Protein AF-A0AAN7J6C3-F1 (afdb_monomer_lite)

Secondary structure (DSSP, 8-state):
--HHHHHHHHHHHHHHHHHHHH---SHHHHHHHHHHHHHHHHHHHHHHHHHHS-HHHHHHTHHHHHHHHHHHHHHHHHHHHHHHTTS-HHHHHHHHHHHHHHHH---PPPHHHHHHHHHHHHHHHH----SS---HHHHHHHHHHHHHTT--SHHHHHHHHHHHHHHHHHS-TT-HHHHHHHHHHHHHHHHHHHHHHHTTS--------------------PPPGGGB-TTTSSB-SSEEE-TTS-EEEHHHHHHHHHTT--B-TTT-PBPS----EETT-----------

Organism: Quercus rubra (NCBI:txid3512)

InterPro domains:
  IPR003613 U-box domain [PF04564] (224-278)
  IPR003613 U-box domain [PS51698] (222-291)
  IPR003613 U-box domain [SM00504] (226-284)
  IPR013083 Zinc finger, RING/FYVE/PHD-type [G3DSA:3.30.40.10] (220-280)
  IPR045210 PUB protein, U-box domain, plant [cd16664] (224-276)

pLDDT: mean 79.38, std 19.45, range [26.91, 97.19]

Radius of gyration: 25.28 Å; chains: 1; bounding box: 60×56×70 Å

Sequence (291 aa):
MCLELKKFVDRISKILPDIESARPRCTSGIKAQCSLHAAMEKAKLFFQYCSESSRLYLAFATGKIILRCEKIQRSLELRLSQIQKMVPTLLAAKISGIVHDLRDAKFPIDSAAEEAGKVVRELILKEIPTSDCINDLELEPIQLAALRLNITTPSALSKERMSIQRLLGKVPDHMVQKRCILKYFFHLLKKYGEIIGQNLNGSTLVRHDESSYQSFDFGTPEPPEEFKCPISMRLMYEPIIIASGKTFERFWIENWFNEGNETCPITHMKLDHLSLTSKLCNEGPHIKVVF

Structure (mmCIF, N/CA/C/O backbone):
data_AF-A0AAN7J6C3-F1
#
_entry.id   AF-A0AAN7J6C3-F1
#
loop_
_atom_site.group_PDB
_atom_site.id
_atom_site.type_symbol
_atom_site.label_atom_id
_atom_site.label_alt_id
_atom_site.label_comp_id
_atom_site.label_asym_id
_atom_site.label_entity_id
_atom_site.label_seq_id
_atom_site.pdbx_PDB_ins_code
_atom_site.Cartn_x
_atom_site.Cartn_y
_atom_site.Cartn_z
_atom_site.occupancy
_atom_site.B_iso_or_equiv
_atom_site.auth_seq_id
_atom_site.auth_comp_id
_atom_site.auth_asym_id
_atom_site.auth_atom_id
_atom_site.pdbx_PDB_model_num
ATOM 1 N N . MET A 1 1 ? -6.000 -2.450 -4.004 1.00 60.25 1 MET A N 1
ATOM 2 C CA . MET A 1 1 ? -5.384 -1.107 -4.108 1.00 60.25 1 MET A CA 1
ATOM 3 C C . MET A 1 1 ? -4.283 -1.024 -5.172 1.00 60.25 1 MET A C 1
ATOM 5 O O . MET A 1 1 ? -4.455 -0.242 -6.084 1.00 60.25 1 MET A O 1
ATOM 9 N N . CYS A 1 2 ? -3.200 -1.817 -5.152 1.00 73.06 2 CYS A N 1
ATOM 10 C CA . CYS A 1 2 ? -2.071 -1.624 -6.098 1.00 73.06 2 CYS A CA 1
ATOM 11 C C . CYS A 1 2 ? -1.988 -2.641 -7.261 1.00 73.06 2 CYS A C 1
ATOM 13 O O . CYS A 1 2 ? -0.897 -2.906 -7.765 1.00 73.06 2 CYS A O 1
ATOM 15 N N . LEU A 1 3 ? -3.107 -3.259 -7.660 1.00 82.50 3 LEU A N 1
ATOM 16 C CA . LEU A 1 3 ? -3.099 -4.365 -8.631 1.00 82.50 3 LEU A CA 1
ATOM 17 C C . LEU A 1 3 ? -2.663 -3.921 -10.034 1.00 82.50 3 LEU A C 1
ATOM 19 O O . LEU A 1 3 ? -1.882 -4.626 -10.665 1.00 82.50 3 LEU A O 1
ATOM 23 N N . GLU A 1 4 ? -3.090 -2.741 -10.487 1.00 87.62 4 GLU A N 1
ATOM 24 C CA . GLU A 1 4 ? -2.709 -2.223 -11.808 1.00 87.62 4 GLU A CA 1
ATOM 25 C C . GLU A 1 4 ? -1.205 -1.965 -11.917 1.00 87.62 4 GLU A C 1
ATOM 27 O O . GLU A 1 4 ? -0.553 -2.470 -12.828 1.00 87.62 4 GLU A O 1
ATOM 32 N N . LEU A 1 5 ? -0.606 -1.273 -10.940 1.00 91.06 5 LEU A N 1
ATOM 33 C CA . LEU A 1 5 ? 0.843 -1.050 -10.939 1.00 91.06 5 LEU A CA 1
ATOM 34 C C . LEU A 1 5 ? 1.622 -2.373 -10.896 1.00 91.06 5 LEU A C 1
ATOM 36 O O . LEU A 1 5 ? 2.673 -2.491 -11.524 1.00 91.06 5 LEU A O 1
ATOM 40 N N . LYS A 1 6 ? 1.102 -3.384 -10.188 1.00 92.31 6 LYS A N 1
ATOM 41 C CA . LYS A 1 6 ? 1.713 -4.715 -10.147 1.00 92.31 6 LYS A CA 1
ATOM 42 C C . LYS A 1 6 ? 1.715 -5.382 -11.526 1.00 92.31 6 LYS A C 1
ATOM 44 O O . LYS A 1 6 ? 2.757 -5.890 -11.924 1.00 92.31 6 LYS A O 1
ATOM 49 N N . LYS A 1 7 ? 0.621 -5.290 -12.296 1.00 92.94 7 LYS A N 1
ATOM 50 C CA . LYS A 1 7 ? 0.563 -5.796 -13.683 1.00 92.94 7 LYS A CA 1
ATOM 51 C C . LYS A 1 7 ? 1.638 -5.166 -14.571 1.00 92.94 7 LYS A C 1
ATOM 53 O O . LYS A 1 7 ? 2.230 -5.858 -15.400 1.00 92.94 7 LYS A O 1
ATOM 58 N N . PHE A 1 8 ? 1.912 -3.870 -14.401 1.00 94.44 8 PHE A N 1
ATOM 59 C CA . PHE A 1 8 ? 2.987 -3.199 -15.135 1.00 94.44 8 PHE A CA 1
ATOM 60 C C . PHE A 1 8 ? 4.366 -3.700 -14.734 1.00 94.44 8 PHE A C 1
ATOM 62 O O . PHE A 1 8 ? 5.171 -4.005 -15.609 1.00 94.44 8 PHE A O 1
ATOM 69 N N . VAL A 1 9 ? 4.629 -3.839 -13.435 1.00 95.38 9 VAL A N 1
ATOM 70 C CA . VAL A 1 9 ? 5.885 -4.422 -12.946 1.00 95.38 9 VAL A CA 1
ATOM 71 C C . VAL A 1 9 ? 6.060 -5.843 -13.492 1.00 95.38 9 VAL A C 1
ATOM 73 O O . VAL A 1 9 ? 7.116 -6.153 -14.031 1.00 95.38 9 VAL A O 1
ATOM 76 N N . ASP A 1 10 ? 5.013 -6.667 -13.501 1.00 95.44 10 ASP A N 1
ATOM 77 C CA . ASP A 1 10 ? 5.071 -8.017 -14.073 1.00 95.44 10 ASP A CA 1
ATOM 78 C C . ASP A 1 10 ? 5.333 -7.999 -15.596 1.00 95.44 10 ASP A C 1
ATOM 80 O O . ASP A 1 10 ? 6.124 -8.800 -16.099 1.00 95.44 10 ASP A O 1
ATOM 84 N N . ARG A 1 11 ? 4.725 -7.067 -16.351 1.00 96.06 11 ARG A N 1
ATOM 85 C CA . ARG A 1 11 ? 5.014 -6.865 -17.790 1.00 96.06 11 ARG A CA 1
ATOM 86 C C . ARG A 1 11 ? 6.461 -6.437 -18.027 1.00 96.06 11 ARG A C 1
ATOM 88 O O . ARG A 1 11 ? 7.099 -6.979 -18.925 1.00 96.06 11 ARG A O 1
ATOM 95 N N . ILE A 1 12 ? 6.985 -5.506 -17.230 1.00 96.19 12 ILE A N 1
ATOM 96 C CA . ILE A 1 12 ? 8.376 -5.043 -17.337 1.00 96.19 12 ILE A CA 1
ATOM 97 C C . ILE A 1 12 ? 9.335 -6.189 -17.017 1.00 96.19 12 ILE A C 1
ATOM 99 O O . ILE A 1 12 ? 10.288 -6.411 -17.757 1.00 96.19 12 ILE A O 1
ATOM 103 N N . SER A 1 13 ? 9.056 -6.970 -15.971 1.00 96.50 13 SER A N 1
ATOM 104 C CA . SER A 1 13 ? 9.864 -8.137 -15.610 1.00 96.50 13 SER A CA 1
ATOM 105 C C . SER A 1 13 ? 9.999 -9.147 -16.748 1.00 96.50 13 SER A C 1
ATOM 107 O O . SER A 1 13 ? 11.070 -9.724 -16.905 1.00 96.50 13 SER A O 1
ATOM 109 N N . LYS A 1 14 ? 8.965 -9.324 -17.580 1.00 96.06 14 LYS A N 1
ATOM 110 C CA . LYS A 1 14 ? 9.012 -10.228 -18.743 1.00 96.06 14 LYS A CA 1
ATOM 111 C C . LYS A 1 14 ? 9.933 -9.743 -19.865 1.00 96.06 14 LYS A C 1
ATOM 113 O O . LYS A 1 14 ? 10.425 -10.574 -20.615 1.00 96.06 14 LYS A O 1
ATOM 118 N N . ILE A 1 15 ? 10.159 -8.434 -19.992 1.00 94.56 15 ILE A N 1
ATOM 119 C CA . ILE A 1 15 ? 11.018 -7.859 -21.043 1.00 94.56 15 ILE A CA 1
ATOM 120 C C . ILE A 1 15 ? 12.433 -7.518 -20.555 1.00 94.56 15 ILE A C 1
ATOM 122 O O . ILE A 1 15 ? 13.275 -7.138 -21.363 1.00 94.56 15 ILE A O 1
ATOM 126 N N . LEU A 1 16 ? 12.715 -7.649 -19.252 1.00 93.00 16 LEU A N 1
ATOM 127 C CA . LEU A 1 16 ? 14.055 -7.417 -18.699 1.00 93.00 16 LEU A CA 1
ATOM 128 C C . LEU A 1 16 ? 15.145 -8.278 -19.366 1.00 93.00 16 LEU A C 1
ATOM 130 O O . LEU A 1 16 ? 16.166 -7.694 -19.728 1.00 93.00 16 LEU A O 1
ATOM 134 N N . PRO A 1 17 ? 14.945 -9.588 -19.628 1.00 93.50 17 PRO A N 1
ATOM 135 C CA . PRO A 1 17 ? 15.966 -10.401 -20.295 1.00 93.50 17 PRO A CA 1
ATOM 136 C C . PRO A 1 17 ? 16.304 -9.905 -21.709 1.00 93.50 17 PRO A C 1
ATOM 138 O O . PRO A 1 17 ? 17.465 -9.934 -22.124 1.00 93.50 17 PRO A O 1
ATOM 141 N N . ASP A 1 18 ? 15.308 -9.393 -22.441 1.00 92.06 18 ASP A N 1
ATOM 142 C CA . ASP A 1 18 ? 15.505 -8.810 -23.774 1.00 92.06 18 ASP A CA 1
ATOM 143 C C . ASP A 1 18 ? 16.325 -7.508 -23.687 1.00 92.06 18 ASP A C 1
ATOM 145 O O . ASP A 1 18 ? 17.213 -7.270 -24.508 1.00 92.06 18 ASP A O 1
ATOM 149 N N . ILE A 1 19 ? 16.065 -6.675 -22.670 1.00 90.06 19 ILE A N 1
ATOM 150 C CA . ILE A 1 19 ? 16.821 -5.439 -22.394 1.00 90.06 19 ILE A CA 1
ATOM 151 C C . ILE A 1 19 ? 18.272 -5.762 -22.009 1.00 90.06 19 ILE A C 1
ATOM 153 O O . ILE A 1 19 ? 19.200 -5.127 -22.509 1.00 90.06 19 ILE A O 1
ATOM 157 N N . GLU A 1 20 ? 18.474 -6.764 -21.153 1.00 89.56 20 GLU A N 1
ATOM 158 C CA . GLU A 1 20 ? 19.795 -7.253 -20.742 1.00 89.56 20 GLU A CA 1
ATOM 159 C C . GLU A 1 20 ? 20.594 -7.786 -21.939 1.00 89.56 20 GLU A C 1
ATOM 161 O O . GLU A 1 20 ? 21.777 -7.468 -22.099 1.00 89.56 20 GLU A O 1
ATOM 166 N N . SER A 1 21 ? 19.932 -8.540 -22.819 1.00 87.81 21 SER A N 1
ATOM 167 C CA . SER A 1 21 ? 20.529 -9.111 -24.031 1.00 87.81 21 SER A CA 1
ATOM 168 C C . SER A 1 21 ? 20.877 -8.046 -25.069 1.00 87.81 21 SER A C 1
ATOM 170 O O . SER A 1 21 ? 21.896 -8.163 -25.752 1.00 87.81 21 SER A O 1
ATOM 172 N N . ALA A 1 22 ? 20.079 -6.977 -25.157 1.00 84.19 22 ALA A N 1
ATOM 173 C CA . ALA A 1 22 ? 20.339 -5.851 -26.050 1.00 84.19 22 ALA A CA 1
ATOM 174 C C . ALA A 1 22 ? 21.637 -5.101 -25.707 1.00 84.19 22 ALA A C 1
ATOM 176 O O . ALA A 1 22 ? 22.176 -4.429 -26.584 1.00 84.19 22 ALA A O 1
ATOM 177 N N . ARG A 1 23 ? 22.149 -5.241 -24.469 1.00 70.88 23 ARG A N 1
ATOM 178 C CA . ARG A 1 23 ? 23.412 -4.664 -23.973 1.00 70.88 23 ARG A CA 1
ATOM 179 C C . ARG A 1 23 ? 23.636 -3.246 -24.507 1.00 70.88 23 ARG A C 1
ATOM 181 O O . ARG A 1 23 ? 24.450 -3.083 -25.417 1.00 70.88 23 ARG A O 1
ATOM 188 N N . PRO A 1 24 ? 22.975 -2.208 -23.972 1.00 65.75 24 PRO A N 1
ATOM 189 C CA . PRO A 1 24 ? 23.271 -0.841 -24.383 1.00 65.75 24 PRO A CA 1
ATOM 190 C C . PRO A 1 24 ? 24.727 -0.516 -23.975 1.00 65.75 24 PRO A C 1
ATOM 192 O O . PRO A 1 24 ? 24.998 -0.169 -22.830 1.00 65.75 24 PRO A O 1
ATOM 195 N N . ARG A 1 25 ? 25.690 -0.722 -24.895 1.00 69.38 25 ARG A N 1
ATOM 196 C CA . ARG A 1 25 ? 27.153 -0.834 -24.648 1.00 69.38 25 ARG A CA 1
ATOM 197 C C . ARG A 1 25 ? 27.841 0.477 -24.240 1.00 69.38 25 ARG A C 1
ATOM 199 O O . ARG A 1 25 ? 29.061 0.589 -24.301 1.00 69.38 25 ARG A O 1
ATOM 206 N N . CYS A 1 26 ? 27.070 1.480 -23.844 1.00 78.12 26 CYS A N 1
ATOM 207 C CA . CYS A 1 26 ? 2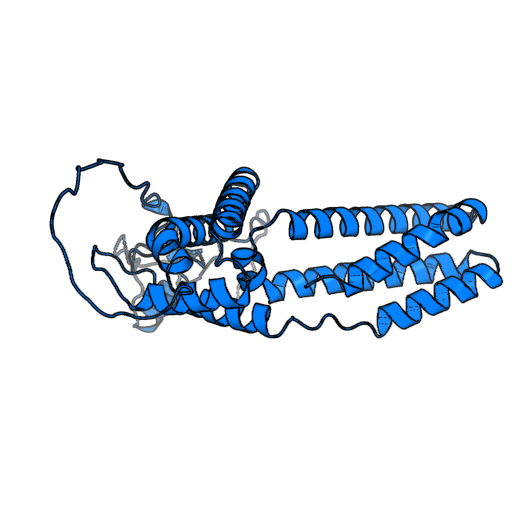7.547 2.769 -23.376 1.00 78.12 26 CYS A CA 1
ATOM 208 C C . CYS A 1 26 ? 27.369 2.888 -21.856 1.00 78.12 26 CYS A C 1
ATOM 210 O O . CYS A 1 26 ? 26.485 2.279 -21.251 1.00 78.12 26 CYS A O 1
ATOM 212 N N . THR A 1 27 ? 28.193 3.718 -21.217 1.00 83.88 27 THR A N 1
ATOM 213 C CA . THR A 1 27 ? 28.112 3.971 -19.768 1.00 83.88 27 THR A CA 1
ATOM 214 C C . THR A 1 27 ? 26.748 4.527 -19.351 1.00 83.88 27 THR A C 1
ATOM 216 O O . THR A 1 27 ? 26.262 4.224 -18.262 1.00 83.88 27 THR A O 1
ATOM 219 N N . SER A 1 28 ? 26.097 5.302 -20.223 1.00 84.44 28 SER A N 1
ATOM 220 C CA . SER A 1 28 ? 24.726 5.785 -20.039 1.00 84.44 28 SER A CA 1
ATOM 221 C C . SER A 1 28 ? 23.691 4.655 -20.093 1.00 84.44 28 SER A C 1
ATOM 223 O O . SER A 1 28 ? 22.771 4.652 -19.278 1.00 84.44 28 SER A O 1
ATOM 225 N N . GLY A 1 29 ? 23.879 3.672 -20.975 1.00 84.19 29 GLY A N 1
ATOM 226 C CA . GLY A 1 29 ? 23.049 2.473 -21.093 1.00 84.19 29 GLY A CA 1
ATOM 227 C C . GLY A 1 29 ? 23.075 1.599 -19.846 1.00 84.19 29 GLY A C 1
ATOM 228 O O . GLY A 1 29 ? 22.027 1.290 -19.281 1.00 84.19 29 GLY A O 1
ATOM 229 N N . ILE A 1 30 ? 24.277 1.294 -19.354 1.00 85.75 30 ILE A N 1
ATOM 230 C CA . ILE A 1 30 ? 24.469 0.528 -18.113 1.00 85.75 30 ILE A CA 1
ATOM 231 C C . ILE A 1 30 ? 23.819 1.259 -16.928 1.00 85.75 30 ILE A C 1
ATOM 233 O O . ILE A 1 30 ? 23.073 0.661 -16.155 1.00 85.75 30 ILE A O 1
ATOM 237 N N . LYS A 1 31 ? 24.026 2.580 -16.809 1.00 88.81 31 LYS A N 1
ATOM 238 C CA . LYS A 1 31 ? 23.391 3.397 -15.758 1.00 88.81 31 LYS A CA 1
ATOM 239 C C . LYS A 1 31 ? 21.862 3.382 -15.846 1.00 88.81 31 LYS A C 1
ATOM 241 O O . LYS A 1 31 ? 21.199 3.301 -14.808 1.00 88.81 31 LYS A O 1
ATOM 246 N N . ALA A 1 32 ? 21.298 3.466 -17.052 1.00 89.19 32 ALA A N 1
ATOM 247 C CA . ALA A 1 32 ? 19.852 3.431 -17.267 1.00 89.19 32 ALA A CA 1
ATOM 248 C C . ALA A 1 32 ? 19.260 2.075 -16.858 1.00 89.19 32 ALA A C 1
ATOM 250 O O . ALA A 1 32 ? 18.262 2.033 -16.137 1.00 89.19 32 ALA A O 1
ATOM 251 N N . GLN A 1 33 ? 19.926 0.981 -17.230 1.00 90.19 33 GLN A N 1
ATOM 252 C CA . GLN A 1 33 ? 19.528 -0.372 -16.860 1.00 90.19 33 GLN A CA 1
ATOM 253 C C . GLN A 1 33 ? 19.602 -0.595 -15.342 1.00 90.19 33 GLN A C 1
ATOM 255 O O . GLN A 1 33 ? 18.605 -0.991 -14.737 1.00 90.19 33 GLN A O 1
ATOM 260 N N . CYS A 1 34 ? 20.715 -0.241 -14.688 1.00 91.62 34 CYS A N 1
ATOM 261 C CA . CYS A 1 34 ? 20.830 -0.307 -13.224 1.00 91.62 34 CYS A CA 1
ATOM 262 C C . CYS A 1 34 ? 19.737 0.517 -12.524 1.00 91.62 34 CYS A C 1
ATOM 264 O O . CYS A 1 34 ? 19.154 0.080 -11.530 1.00 91.62 34 CYS A O 1
ATOM 266 N N . SER A 1 35 ? 19.414 1.696 -13.064 1.00 93.94 35 SER A N 1
ATOM 267 C CA . SER A 1 35 ? 18.346 2.551 -12.532 1.00 93.94 35 SER A CA 1
ATOM 268 C C . SER A 1 35 ? 16.957 1.922 -12.683 1.00 93.94 35 SER A C 1
ATOM 270 O O . SER A 1 35 ? 16.121 2.096 -11.793 1.00 93.94 35 SER A O 1
ATOM 272 N N . LEU A 1 36 ? 16.701 1.191 -13.776 1.00 95.50 36 LEU A N 1
ATOM 273 C CA . LEU A 1 36 ? 15.463 0.431 -13.963 1.00 95.50 36 LEU A CA 1
ATOM 274 C C . LEU A 1 36 ? 15.365 -0.711 -12.946 1.00 95.50 36 LEU A C 1
ATOM 276 O O . LEU A 1 36 ? 14.343 -0.811 -12.270 1.00 95.50 36 LEU A O 1
ATOM 280 N N . HIS A 1 37 ? 16.419 -1.516 -12.771 1.00 94.75 37 HIS A N 1
ATOM 281 C CA . HIS A 1 37 ? 16.429 -2.587 -11.764 1.00 94.75 37 HIS A CA 1
ATOM 282 C C . HIS A 1 37 ? 16.171 -2.043 -10.355 1.00 94.75 37 HIS A C 1
ATOM 284 O O . HIS A 1 37 ? 15.313 -2.558 -9.643 1.00 94.75 37 HIS A O 1
ATOM 290 N N . ALA A 1 38 ? 16.825 -0.943 -9.971 1.00 95.44 38 ALA A N 1
ATOM 291 C CA . ALA A 1 38 ? 16.587 -0.313 -8.674 1.00 95.44 38 ALA A CA 1
ATOM 292 C C . ALA A 1 38 ? 15.135 0.179 -8.506 1.00 95.44 38 ALA A C 1
ATOM 294 O O . ALA A 1 38 ? 14.568 0.078 -7.416 1.00 95.44 38 ALA A O 1
ATOM 295 N N . ALA A 1 39 ? 14.513 0.710 -9.565 1.00 96.44 39 ALA A N 1
ATOM 296 C CA . ALA A 1 39 ? 13.104 1.111 -9.540 1.00 96.44 39 ALA A CA 1
ATOM 297 C C . ALA A 1 39 ? 12.161 -0.100 -9.419 1.00 96.44 39 ALA A C 1
ATOM 299 O O . ALA A 1 39 ? 11.199 -0.052 -8.651 1.00 96.44 39 ALA A O 1
ATOM 300 N N . MET A 1 40 ? 12.472 -1.195 -10.115 1.00 97.12 40 MET A N 1
ATOM 301 C CA . MET A 1 40 ? 11.743 -2.463 -10.039 1.00 97.12 40 MET A CA 1
ATOM 302 C C . MET A 1 40 ? 11.812 -3.076 -8.636 1.00 97.12 40 MET A C 1
ATOM 304 O O . MET A 1 40 ? 10.780 -3.456 -8.086 1.00 97.12 40 MET A O 1
ATOM 308 N N . GLU A 1 41 ? 12.989 -3.097 -8.007 1.00 95.75 41 GLU A N 1
ATOM 309 C CA . GLU A 1 41 ? 13.143 -3.582 -6.629 1.00 95.75 41 GLU A CA 1
ATOM 310 C C . GLU A 1 41 ? 12.391 -2.704 -5.622 1.00 95.75 41 GLU A C 1
ATOM 312 O O . GLU A 1 41 ? 11.672 -3.214 -4.762 1.00 95.75 41 GLU A O 1
ATOM 317 N N . LYS A 1 42 ? 12.442 -1.373 -5.774 1.00 94.94 42 LYS A N 1
ATOM 318 C CA . LYS A 1 42 ? 11.620 -0.458 -4.959 1.00 94.94 42 LYS A CA 1
ATOM 319 C C . LYS A 1 42 ? 10.123 -0.751 -5.095 1.00 94.94 42 LYS A C 1
ATOM 321 O O . LYS A 1 42 ? 9.403 -0.670 -4.097 1.00 94.94 42 LYS A O 1
ATOM 326 N N . ALA A 1 43 ? 9.656 -1.090 -6.297 1.00 95.75 43 ALA A N 1
ATOM 327 C CA . ALA A 1 43 ? 8.263 -1.456 -6.532 1.00 95.75 43 ALA A CA 1
ATOM 328 C C . ALA A 1 43 ? 7.898 -2.786 -5.854 1.00 95.75 43 ALA A C 1
ATOM 330 O O . ALA A 1 43 ? 6.886 -2.856 -5.156 1.00 95.75 43 ALA A O 1
ATOM 331 N N . LYS A 1 44 ? 8.750 -3.813 -5.973 1.00 94.94 44 LYS A N 1
ATOM 332 C CA . LYS A 1 44 ? 8.560 -5.114 -5.308 1.00 94.94 44 LYS A CA 1
ATOM 333 C C . LYS A 1 44 ? 8.496 -4.979 -3.788 1.00 94.94 44 LYS A C 1
ATOM 335 O O . LYS A 1 44 ? 7.542 -5.461 -3.181 1.00 94.94 44 LYS A O 1
ATOM 340 N N . LEU A 1 45 ? 9.443 -4.255 -3.185 1.00 93.88 45 LEU A N 1
ATOM 341 C CA . LEU A 1 45 ? 9.456 -3.982 -1.742 1.00 93.88 45 LEU A CA 1
ATOM 342 C C . LEU A 1 45 ? 8.195 -3.238 -1.290 1.00 93.88 45 LEU A C 1
ATOM 344 O O . LEU A 1 45 ? 7.651 -3.504 -0.219 1.00 93.88 45 LEU A O 1
ATOM 348 N N . PHE A 1 46 ? 7.698 -2.311 -2.111 1.00 93.81 46 PHE A N 1
ATOM 349 C CA . PHE A 1 46 ? 6.444 -1.619 -1.833 1.00 93.81 46 PHE A CA 1
ATOM 350 C C . PHE A 1 46 ? 5.228 -2.556 -1.896 1.00 93.81 46 PHE A C 1
ATOM 352 O O . PHE A 1 46 ? 4.375 -2.496 -1.011 1.00 93.81 46 PHE A O 1
ATOM 359 N N . PHE A 1 47 ? 5.149 -3.453 -2.880 1.00 92.81 47 PHE A N 1
ATOM 360 C CA . PHE A 1 47 ? 4.061 -4.433 -2.935 1.00 92.81 47 PHE A CA 1
ATOM 361 C C . PHE A 1 47 ? 4.114 -5.430 -1.785 1.00 92.81 47 PHE A C 1
ATOM 363 O O . PHE A 1 47 ? 3.065 -5.742 -1.226 1.00 92.81 47 PHE A O 1
ATOM 370 N N . GLN A 1 48 ? 5.311 -5.872 -1.397 1.00 91.81 48 GLN A N 1
ATOM 371 C CA . GLN A 1 48 ? 5.505 -6.714 -0.220 1.00 91.81 48 GLN A CA 1
ATOM 372 C C . GLN A 1 48 ? 5.019 -6.002 1.048 1.00 91.81 48 GLN A C 1
ATOM 374 O O . GLN A 1 48 ? 4.261 -6.567 1.836 1.00 91.81 48 GLN A O 1
ATOM 379 N N . TYR A 1 49 ? 5.376 -4.724 1.207 1.00 91.19 49 TYR A N 1
ATOM 380 C CA . TYR A 1 49 ? 4.858 -3.894 2.290 1.00 91.19 49 TYR A CA 1
ATOM 381 C C . TYR A 1 49 ? 3.324 -3.850 2.293 1.00 91.19 49 TYR A C 1
ATOM 383 O O . TYR A 1 49 ? 2.711 -4.037 3.343 1.00 91.19 49 TYR A O 1
AT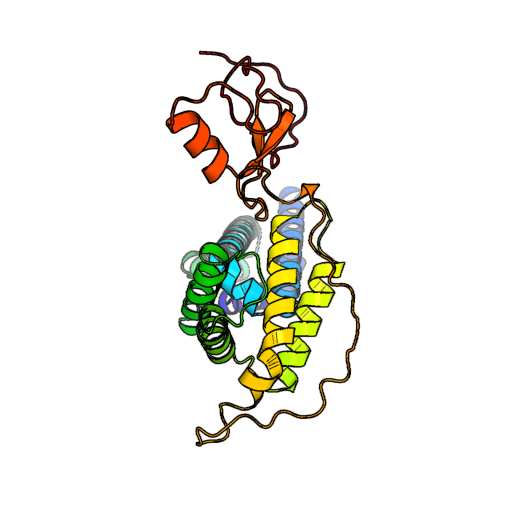OM 391 N N . CYS A 1 50 ? 2.688 -3.639 1.138 1.00 91.19 50 CYS A N 1
ATOM 392 C CA . CYS A 1 50 ? 1.229 -3.633 1.032 1.00 91.19 50 CYS A CA 1
ATOM 393 C C . CYS A 1 50 ? 0.599 -5.008 1.311 1.00 91.19 50 CYS A C 1
ATOM 395 O O . CYS A 1 50 ? -0.496 -5.052 1.855 1.00 91.19 50 CYS A O 1
ATOM 397 N N . SER A 1 51 ? 1.249 -6.125 0.970 1.00 90.06 51 SER A N 1
ATOM 398 C CA . SER A 1 51 ? 0.710 -7.461 1.267 1.00 90.06 51 SER A CA 1
ATOM 399 C C . SER A 1 51 ? 0.844 -7.861 2.736 1.00 90.06 51 SER A C 1
ATOM 401 O O . SER A 1 51 ? 0.017 -8.615 3.236 1.00 90.06 51 SER A O 1
ATOM 403 N N . GLU A 1 52 ? 1.880 -7.373 3.421 1.00 89.00 52 GLU A N 1
ATOM 404 C CA . GLU A 1 52 ? 2.150 -7.694 4.830 1.00 89.00 52 GLU A CA 1
ATOM 405 C C . GLU A 1 52 ? 1.513 -6.703 5.819 1.00 89.00 52 GLU A C 1
ATOM 407 O O . GLU A 1 52 ? 1.470 -6.969 7.020 1.00 89.00 52 GLU A O 1
ATOM 412 N N . SER A 1 53 ? 1.053 -5.544 5.342 1.00 93.12 53 SER A N 1
ATOM 413 C CA . SER A 1 53 ? 0.447 -4.510 6.186 1.00 93.12 53 SER A CA 1
ATOM 414 C C . SER A 1 53 ? -0.998 -4.836 6.576 1.00 93.12 53 SER A C 1
ATOM 416 O O . SER A 1 53 ? -1.701 -5.583 5.902 1.00 93.12 53 SER A O 1
ATOM 418 N N . SER A 1 54 ? -1.453 -4.207 7.660 1.00 95.25 54 SER A N 1
ATOM 419 C CA . SER A 1 54 ? -2.862 -4.186 8.070 1.00 95.25 54 SER A CA 1
ATOM 420 C C . SER A 1 54 ? -3.750 -3.560 6.994 1.00 95.25 54 SER A C 1
ATOM 422 O O . SER A 1 54 ? -3.440 -2.479 6.483 1.00 95.25 54 SER A O 1
ATOM 424 N N . ARG A 1 55 ? -4.873 -4.210 6.678 1.00 94.88 55 ARG A N 1
ATOM 425 C CA . ARG A 1 55 ? -5.887 -3.679 5.758 1.00 94.88 55 ARG A CA 1
ATOM 426 C C . ARG A 1 55 ? -6.523 -2.400 6.295 1.00 94.88 55 ARG A C 1
ATOM 428 O O . ARG A 1 55 ? -6.669 -1.456 5.522 1.00 94.88 55 ARG A O 1
ATOM 435 N N . LEU A 1 56 ? -6.817 -2.334 7.597 1.00 95.06 56 LEU A N 1
ATOM 436 C CA . LEU A 1 56 ? -7.299 -1.111 8.258 1.00 95.06 56 LEU A CA 1
ATOM 437 C C . LEU A 1 56 ? -6.304 0.036 8.075 1.00 95.06 56 LEU A C 1
ATOM 439 O O . LEU A 1 56 ? -6.675 1.135 7.666 1.00 95.06 56 LEU A O 1
ATOM 443 N N . TYR A 1 57 ? -5.014 -0.238 8.291 1.00 94.38 57 TYR A N 1
ATOM 444 C CA . TYR A 1 57 ? -3.972 0.766 8.103 1.00 94.38 57 TYR A CA 1
ATOM 445 C C . TYR A 1 57 ? -3.822 1.214 6.649 1.00 94.38 57 TYR A C 1
ATOM 447 O O . TYR A 1 57 ? -3.655 2.406 6.390 1.00 94.38 57 TYR A O 1
ATOM 455 N N . LEU A 1 58 ? -3.886 0.291 5.690 1.00 94.12 58 LEU A N 1
ATOM 456 C CA . LEU A 1 58 ? -3.821 0.642 4.271 1.00 94.12 58 LEU A CA 1
ATOM 457 C C . LEU A 1 58 ? -5.026 1.485 3.839 1.00 94.12 58 LEU A C 1
ATOM 459 O O . LEU A 1 58 ? -4.827 2.466 3.126 1.00 94.12 58 LEU A O 1
ATOM 463 N N . ALA A 1 59 ? -6.231 1.161 4.321 1.00 94.44 59 ALA A N 1
ATOM 464 C CA . ALA A 1 59 ? -7.446 1.934 4.070 1.00 94.44 59 ALA A CA 1
ATOM 465 C C . ALA A 1 59 ? -7.351 3.349 4.667 1.00 94.44 59 ALA A C 1
ATOM 467 O O . ALA A 1 59 ? -7.623 4.344 3.982 1.00 94.44 59 ALA A O 1
ATOM 468 N N . PHE A 1 60 ? -6.864 3.461 5.907 1.00 91.88 60 PHE A N 1
ATOM 469 C CA . PHE A 1 60 ? -6.582 4.742 6.555 1.00 91.88 60 PHE A CA 1
ATOM 470 C C . PHE A 1 60 ? -5.561 5.572 5.757 1.00 91.88 60 PHE A C 1
ATOM 472 O O . PHE A 1 60 ? -5.806 6.741 5.455 1.00 91.88 60 PHE A O 1
ATOM 479 N N . ALA A 1 61 ? -4.444 4.958 5.353 1.00 90.44 61 ALA A N 1
ATOM 480 C CA . ALA A 1 61 ? -3.320 5.613 4.684 1.00 90.44 61 ALA A CA 1
ATOM 481 C C . ALA A 1 61 ? -3.462 5.707 3.152 1.00 90.44 61 ALA A C 1
ATOM 483 O O . ALA A 1 61 ? -2.469 5.958 2.463 1.00 90.44 61 ALA A O 1
ATOM 484 N N . THR A 1 62 ? -4.671 5.526 2.614 1.00 89.81 62 THR A N 1
ATOM 485 C CA . THR A 1 62 ? -4.915 5.376 1.173 1.00 89.81 62 THR A CA 1
ATOM 486 C C . THR A 1 62 ? -4.267 6.467 0.318 1.00 89.81 62 THR A C 1
ATOM 488 O O . THR A 1 62 ? -3.533 6.140 -0.615 1.00 89.81 62 THR A O 1
ATOM 491 N N . GLY A 1 63 ? -4.420 7.747 0.675 1.00 88.19 63 GLY A N 1
ATOM 492 C CA . GLY A 1 63 ? -3.795 8.846 -0.073 1.00 88.19 63 GLY A CA 1
ATOM 493 C C . GLY A 1 63 ? -2.265 8.735 -0.148 1.00 88.19 63 GLY A C 1
ATOM 494 O O . GLY A 1 63 ? -1.674 8.888 -1.215 1.00 88.19 63 GLY A O 1
ATOM 495 N N . LYS A 1 64 ? -1.604 8.357 0.957 1.00 89.19 64 LYS A N 1
ATOM 496 C CA . LYS A 1 64 ? -0.142 8.148 0.991 1.00 89.19 64 LYS A CA 1
ATOM 497 C C . LYS A 1 64 ? 0.285 6.955 0.127 1.00 89.19 64 LYS A C 1
ATOM 499 O O . LYS A 1 64 ? 1.352 6.995 -0.485 1.00 89.19 64 LYS A O 1
ATOM 504 N N . ILE A 1 65 ? -0.527 5.896 0.077 1.00 90.94 65 ILE A N 1
ATOM 505 C CA . ILE A 1 65 ? -0.270 4.705 -0.746 1.00 90.94 65 ILE A CA 1
ATOM 506 C C . ILE A 1 65 ? -0.378 5.041 -2.238 1.00 90.94 65 ILE A C 1
ATOM 508 O O . ILE A 1 65 ? 0.519 4.670 -2.993 1.00 90.94 65 ILE A O 1
ATOM 512 N N . ILE A 1 66 ? -1.395 5.802 -2.653 1.00 90.50 66 ILE A N 1
ATOM 513 C CA . ILE A 1 66 ? -1.568 6.239 -4.052 1.00 90.50 66 ILE A CA 1
ATOM 514 C C . ILE A 1 66 ? -0.406 7.116 -4.500 1.00 90.50 66 ILE A C 1
ATOM 516 O O . ILE A 1 66 ? 0.215 6.826 -5.519 1.00 90.50 66 ILE A O 1
ATOM 520 N N . LEU A 1 67 ? -0.026 8.117 -3.699 1.00 90.88 67 LEU A N 1
ATOM 521 C CA . LEU A 1 67 ? 1.131 8.966 -4.003 1.00 90.88 67 LEU A CA 1
ATOM 522 C C . LEU A 1 67 ? 2.413 8.144 -4.188 1.00 90.88 67 LEU A C 1
ATOM 524 O O . LEU A 1 67 ? 3.283 8.494 -4.986 1.00 90.88 67 LEU A O 1
ATOM 528 N N . ARG A 1 68 ? 2.554 7.033 -3.456 1.00 92.62 68 ARG A N 1
ATOM 529 C CA . ARG A 1 68 ? 3.690 6.120 -3.614 1.00 92.62 68 ARG A CA 1
ATOM 530 C C . ARG A 1 68 ? 3.587 5.286 -4.896 1.00 92.62 68 ARG A C 1
ATOM 532 O O . ARG A 1 68 ? 4.616 5.111 -5.548 1.00 92.62 68 ARG A O 1
ATOM 539 N N . CYS A 1 69 ? 2.390 4.844 -5.290 1.00 92.94 69 CYS A N 1
ATOM 540 C CA . CYS A 1 69 ? 2.148 4.214 -6.593 1.00 92.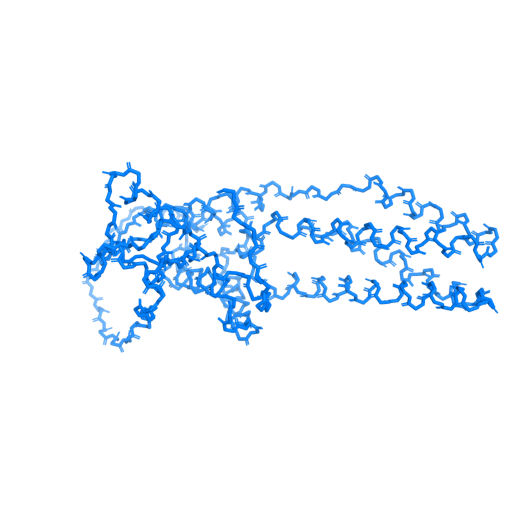94 69 CYS A CA 1
ATOM 541 C C . CYS A 1 69 ? 2.513 5.151 -7.750 1.00 92.94 69 CYS A C 1
ATOM 543 O O . CYS A 1 69 ? 3.280 4.755 -8.622 1.00 92.94 69 CYS A O 1
ATOM 545 N N . GLU A 1 70 ? 2.044 6.400 -7.721 1.00 92.94 70 GLU A N 1
ATOM 546 C CA . GLU A 1 70 ? 2.349 7.407 -8.747 1.00 92.94 70 GLU A CA 1
ATOM 547 C C . GLU A 1 70 ? 3.851 7.692 -8.851 1.00 92.94 70 GLU A C 1
ATOM 549 O O . GLU A 1 70 ? 4.404 7.806 -9.944 1.00 92.94 70 GLU A O 1
ATOM 554 N N . LYS A 1 71 ? 4.555 7.770 -7.714 1.00 94.06 71 LYS A N 1
ATOM 555 C CA . LYS A 1 71 ? 6.017 7.936 -7.709 1.00 94.06 71 LYS A CA 1
ATOM 556 C C . LYS A 1 71 ? 6.728 6.761 -8.382 1.00 94.06 71 LYS A C 1
ATOM 558 O O . LYS A 1 71 ? 7.688 6.977 -9.120 1.00 94.06 71 LYS A O 1
ATOM 563 N N . ILE A 1 72 ? 6.272 5.531 -8.141 1.00 94.94 72 ILE A N 1
ATOM 564 C CA . ILE A 1 72 ? 6.826 4.336 -8.790 1.00 94.94 72 ILE A CA 1
ATOM 565 C C . ILE A 1 72 ? 6.493 4.342 -10.287 1.00 94.94 72 ILE A C 1
ATOM 567 O O . ILE A 1 72 ? 7.400 4.146 -11.090 1.00 94.94 72 ILE A O 1
ATOM 571 N N . GLN A 1 73 ? 5.245 4.631 -10.664 1.00 95.25 73 GLN A N 1
ATOM 572 C CA . GLN A 1 73 ? 4.791 4.766 -12.054 1.00 95.25 73 GLN A CA 1
ATOM 573 C C . GLN A 1 73 ? 5.673 5.748 -12.835 1.00 95.25 73 GLN A C 1
ATOM 575 O O . GLN A 1 73 ? 6.322 5.342 -13.797 1.00 95.25 73 GLN A O 1
ATOM 580 N N . ARG A 1 74 ? 5.794 7.000 -12.364 1.00 95.31 74 ARG A N 1
ATOM 581 C CA . ARG A 1 74 ? 6.636 8.037 -12.993 1.00 95.31 74 ARG A CA 1
ATOM 582 C C . ARG A 1 74 ? 8.105 7.619 -13.065 1.00 95.31 74 ARG A C 1
ATOM 584 O O . ARG A 1 74 ? 8.781 7.873 -14.059 1.00 95.31 74 ARG A O 1
ATOM 591 N N . SER A 1 75 ? 8.615 6.957 -12.021 1.00 96.31 75 SER A N 1
ATOM 592 C CA . SER A 1 75 ? 9.989 6.454 -12.029 1.00 96.31 75 SER A CA 1
ATOM 593 C C . SER A 1 75 ? 10.191 5.380 -13.096 1.00 96.31 75 SER A C 1
ATOM 595 O O . SER A 1 75 ? 11.208 5.421 -13.783 1.00 96.31 75 SER A O 1
ATOM 597 N N . LEU A 1 76 ? 9.276 4.417 -13.231 1.00 96.50 76 LEU A N 1
ATOM 598 C CA . LEU A 1 76 ? 9.382 3.343 -14.224 1.00 96.50 76 LEU A CA 1
ATOM 599 C C . LEU A 1 76 ? 9.249 3.897 -15.644 1.00 96.50 76 LEU A C 1
ATOM 601 O O . LEU A 1 76 ? 10.080 3.575 -16.492 1.00 96.50 76 LEU A O 1
ATOM 605 N N . GLU A 1 77 ? 8.279 4.785 -15.875 1.00 96.38 77 GLU A N 1
ATOM 606 C CA . GLU A 1 77 ? 8.073 5.475 -17.152 1.00 96.38 77 GLU A CA 1
ATOM 607 C C . GLU A 1 77 ? 9.352 6.187 -17.614 1.00 96.38 77 GLU A C 1
ATOM 609 O O . GLU A 1 77 ? 9.815 5.984 -18.741 1.00 96.38 77 GLU A O 1
ATOM 614 N N . LEU A 1 78 ? 9.972 6.968 -16.721 1.00 95.31 78 LEU A N 1
ATOM 615 C CA . LEU A 1 78 ? 11.198 7.703 -17.019 1.00 95.31 78 LEU A CA 1
ATOM 616 C C . LEU A 1 78 ? 12.349 6.765 -17.406 1.00 95.31 78 LEU A C 1
ATOM 618 O O . LEU A 1 78 ? 13.046 7.022 -18.388 1.00 95.31 78 LEU A O 1
ATOM 622 N N . ARG A 1 79 ? 12.569 5.680 -16.649 1.00 95.25 79 ARG A N 1
ATOM 623 C CA . ARG A 1 79 ? 13.679 4.746 -16.925 1.00 95.25 79 ARG A CA 1
ATOM 624 C C . ARG A 1 79 ? 13.457 3.958 -18.211 1.00 95.25 79 ARG A C 1
ATOM 626 O O . ARG A 1 79 ? 14.394 3.804 -18.991 1.00 95.25 79 ARG A O 1
ATOM 633 N N . LEU A 1 80 ? 12.231 3.511 -18.466 1.00 95.56 80 LEU A N 1
ATOM 634 C CA . LEU A 1 80 ? 11.879 2.816 -19.703 1.00 95.56 80 LEU A CA 1
ATOM 635 C C . LEU A 1 80 ? 12.031 3.727 -20.924 1.00 95.56 80 LEU A C 1
ATOM 637 O O . LEU A 1 80 ? 12.626 3.308 -21.912 1.00 95.56 80 LEU A O 1
ATOM 641 N N . SER A 1 81 ? 11.603 4.988 -20.829 1.00 95.06 81 SER A N 1
ATOM 642 C CA . SER A 1 81 ? 11.772 5.982 -21.902 1.00 95.06 81 SER A CA 1
ATOM 643 C C . SER A 1 81 ? 13.245 6.262 -22.225 1.00 95.06 81 SER A C 1
ATOM 645 O O . SER A 1 81 ? 13.595 6.554 -23.368 1.00 95.06 81 SER A O 1
ATOM 647 N N . GLN A 1 82 ? 14.132 6.176 -21.226 1.00 93.12 82 GLN A N 1
ATOM 648 C CA . GLN A 1 82 ? 15.582 6.283 -21.430 1.00 93.12 82 GLN A CA 1
ATOM 649 C C . GLN A 1 82 ? 16.134 5.056 -22.166 1.00 93.12 82 GLN A C 1
ATOM 651 O O . GLN A 1 82 ? 16.861 5.212 -23.145 1.00 93.12 82 GLN A O 1
ATOM 656 N N . ILE A 1 83 ? 15.755 3.850 -21.730 1.00 92.94 83 ILE A N 1
ATOM 657 C CA . ILE A 1 83 ? 16.204 2.584 -22.332 1.00 92.94 83 ILE A CA 1
ATOM 658 C C . ILE A 1 83 ? 15.673 2.421 -23.757 1.00 92.94 83 ILE A C 1
ATOM 660 O O . ILE A 1 83 ? 16.406 1.954 -24.623 1.00 92.94 83 ILE A O 1
ATOM 664 N N . GLN A 1 84 ? 14.443 2.863 -24.032 1.00 94.12 84 GLN A N 1
ATOM 665 C CA . GLN A 1 84 ? 13.816 2.818 -25.356 1.00 94.12 84 GLN A CA 1
ATOM 666 C C . GLN A 1 84 ? 14.714 3.402 -26.457 1.00 94.12 84 GLN A C 1
ATOM 668 O O . GLN A 1 84 ? 14.744 2.878 -27.566 1.00 94.12 84 GLN A O 1
ATOM 673 N N . LYS A 1 85 ? 15.474 4.461 -26.149 1.00 90.75 85 LYS A N 1
ATOM 674 C CA . LYS A 1 85 ? 16.376 5.142 -27.094 1.00 90.75 85 LYS A CA 1
ATOM 675 C C . LYS A 1 85 ? 17.683 4.382 -27.357 1.00 90.75 85 LYS A C 1
ATOM 677 O O . LYS A 1 85 ? 18.482 4.823 -28.174 1.00 90.75 85 LYS A O 1
ATOM 682 N N . MET A 1 86 ? 17.931 3.294 -26.629 1.00 90.38 86 MET A N 1
ATOM 683 C CA . MET A 1 86 ? 19.215 2.584 -26.576 1.00 90.38 86 MET A CA 1
ATOM 684 C C . MET A 1 86 ? 19.100 1.100 -26.954 1.00 90.38 86 MET A C 1
ATOM 686 O O . MET A 1 86 ? 20.080 0.367 -26.841 1.00 90.38 86 MET A O 1
ATOM 690 N N . VAL A 1 87 ? 17.918 0.647 -27.377 1.00 91.44 87 VAL A N 1
ATOM 691 C CA . VAL A 1 87 ? 17.634 -0.753 -27.720 1.00 91.44 87 VAL A CA 1
ATOM 692 C C . VAL A 1 87 ? 17.193 -0.897 -29.184 1.00 91.44 87 VAL A C 1
ATOM 694 O O . VAL A 1 87 ? 16.753 0.085 -29.784 1.00 91.44 87 VAL A O 1
ATOM 697 N N . PRO A 1 88 ? 17.268 -2.108 -29.774 1.00 93.56 88 PRO A N 1
ATOM 698 C CA . PRO A 1 88 ? 16.788 -2.357 -31.133 1.00 93.56 88 PRO A CA 1
ATOM 699 C C . PRO A 1 88 ? 15.316 -1.976 -31.334 1.00 93.56 88 PRO A C 1
ATOM 701 O O . PRO A 1 88 ? 14.500 -2.118 -30.422 1.00 93.56 88 PRO A O 1
ATOM 704 N N . THR A 1 89 ? 14.955 -1.580 -32.556 1.00 93.38 89 THR A N 1
ATOM 705 C CA . THR A 1 89 ? 13.641 -1.011 -32.911 1.00 93.38 89 THR A CA 1
ATOM 706 C C . THR A 1 89 ? 12.449 -1.857 -32.457 1.00 93.38 89 THR A C 1
ATOM 708 O O . THR A 1 89 ? 11.478 -1.320 -31.929 1.00 93.38 89 THR A O 1
ATOM 711 N N . LEU A 1 90 ? 12.523 -3.186 -32.595 1.00 93.69 90 LEU A N 1
ATOM 712 C CA . LEU A 1 90 ? 11.448 -4.088 -32.158 1.00 93.69 90 LEU A CA 1
ATOM 713 C C . LEU A 1 90 ? 11.248 -4.064 -30.635 1.00 93.69 90 LEU A C 1
ATOM 715 O O . LEU A 1 90 ? 10.115 -4.056 -30.154 1.00 93.69 90 LEU A O 1
ATOM 719 N N . LEU A 1 91 ? 12.339 -4.019 -29.866 1.00 94.38 91 LEU A N 1
ATOM 720 C CA . LEU A 1 91 ? 12.276 -3.909 -28.410 1.00 94.38 91 LEU A CA 1
ATOM 721 C C . LEU A 1 91 ? 11.839 -2.500 -27.988 1.00 94.38 91 LEU A C 1
ATOM 723 O O . LEU A 1 91 ? 11.022 -2.363 -27.081 1.00 94.38 91 LEU A O 1
ATOM 727 N N . ALA A 1 92 ? 12.303 -1.463 -28.690 1.00 95.25 92 ALA A N 1
ATOM 728 C CA . ALA A 1 92 ? 11.869 -0.085 -28.473 1.00 95.25 92 ALA A CA 1
ATOM 729 C C . ALA A 1 92 ? 10.352 0.075 -28.671 1.00 95.25 92 ALA A C 1
ATOM 731 O O . ALA A 1 92 ? 9.708 0.746 -27.868 1.00 95.25 92 ALA A O 1
ATOM 732 N N . ALA A 1 93 ? 9.763 -0.583 -29.677 1.00 96.12 93 ALA A N 1
ATOM 733 C CA . ALA A 1 93 ? 8.316 -0.587 -29.902 1.00 96.12 93 ALA A CA 1
ATOM 734 C C . ALA A 1 93 ? 7.551 -1.264 -28.750 1.00 96.12 93 ALA A C 1
ATOM 736 O O . ALA A 1 93 ? 6.577 -0.702 -28.246 1.00 96.12 93 ALA A O 1
ATOM 737 N N . LYS A 1 94 ? 8.029 -2.423 -28.262 1.00 96.31 94 LYS A N 1
ATOM 738 C CA . LYS A 1 94 ? 7.454 -3.091 -27.076 1.00 96.31 94 LYS A CA 1
ATOM 739 C C . LYS A 1 94 ? 7.507 -2.190 -25.837 1.00 96.31 94 LYS A C 1
ATOM 741 O O . LYS A 1 94 ? 6.509 -2.058 -25.130 1.00 96.31 94 LYS A O 1
ATOM 746 N N . ILE A 1 95 ? 8.659 -1.561 -25.582 1.00 96.31 95 ILE A N 1
ATOM 747 C CA . ILE A 1 95 ? 8.840 -0.628 -24.461 1.00 96.31 95 ILE A CA 1
ATOM 748 C C . ILE A 1 95 ? 7.906 0.574 -24.610 1.00 96.31 95 ILE A C 1
ATOM 750 O O . ILE A 1 95 ? 7.271 0.961 -23.634 1.00 96.31 95 ILE A O 1
ATOM 754 N N . SER A 1 96 ? 7.771 1.121 -25.822 1.00 97.19 96 SER A N 1
ATOM 755 C CA . SER A 1 96 ? 6.881 2.250 -26.107 1.00 97.19 96 SER A CA 1
ATOM 756 C C . SER A 1 96 ? 5.435 1.954 -25.723 1.00 97.19 96 SER A C 1
ATOM 758 O O . SER A 1 96 ? 4.788 2.804 -25.118 1.00 97.19 96 SER A O 1
ATOM 760 N N . GLY A 1 97 ? 4.939 0.749 -26.029 1.00 96.69 97 GLY A N 1
ATOM 761 C CA . GLY A 1 97 ? 3.597 0.325 -25.626 1.00 96.69 97 GLY A CA 1
ATOM 762 C C . GLY A 1 97 ? 3.431 0.302 -24.105 1.00 96.69 97 GLY A C 1
ATOM 763 O O . GLY A 1 97 ? 2.469 0.848 -23.581 1.00 96.69 97 GLY A O 1
ATOM 764 N N . ILE A 1 98 ? 4.411 -0.243 -23.374 1.00 96.56 98 ILE A N 1
ATOM 765 C CA . ILE A 1 98 ? 4.378 -0.253 -21.901 1.00 96.56 98 ILE A CA 1
ATOM 766 C C . ILE A 1 98 ? 4.431 1.169 -21.331 1.00 96.56 98 ILE A C 1
ATOM 768 O O . ILE A 1 98 ? 3.721 1.454 -20.375 1.00 96.56 98 ILE A O 1
ATOM 772 N N . VAL A 1 99 ? 5.263 2.054 -21.890 1.00 97.12 99 VAL A N 1
ATOM 773 C CA . VAL A 1 99 ? 5.385 3.458 -21.458 1.00 97.12 99 VAL A CA 1
ATOM 774 C C . VAL A 1 99 ? 4.082 4.223 -21.683 1.00 97.12 99 VAL A C 1
ATOM 776 O O . VAL A 1 99 ? 3.665 4.965 -20.797 1.00 97.12 99 VAL A O 1
ATOM 779 N N . HIS A 1 100 ? 3.434 4.032 -22.833 1.00 96.50 100 HIS A N 1
ATOM 780 C CA . HIS A 1 100 ? 2.145 4.652 -23.131 1.00 96.50 100 HIS A CA 1
ATOM 781 C C . HIS A 1 100 ? 1.064 4.185 -22.150 1.00 96.50 100 HIS A C 1
ATOM 783 O O . HIS A 1 100 ? 0.471 5.016 -21.465 1.00 96.50 100 HIS A O 1
ATOM 789 N N . ASP A 1 101 ? 0.909 2.868 -21.985 1.00 94.81 101 ASP A N 1
ATOM 790 C CA . ASP A 1 101 ? -0.052 2.291 -21.042 1.00 94.81 101 ASP A CA 1
ATOM 791 C C . ASP A 1 101 ? 0.233 2.738 -19.595 1.00 94.81 101 ASP A C 1
ATOM 793 O O . ASP A 1 101 ? -0.686 3.003 -18.823 1.00 94.81 101 ASP A O 1
ATOM 797 N N . LEU A 1 102 ? 1.516 2.829 -19.213 1.00 94.19 102 LEU A N 1
ATOM 798 C CA . LEU A 1 102 ? 1.932 3.324 -17.901 1.00 94.19 102 LEU A CA 1
ATOM 799 C C . LEU A 1 102 ? 1.530 4.775 -17.692 1.00 94.19 102 LEU A C 1
ATOM 801 O O . LEU A 1 102 ? 1.142 5.103 -16.581 1.00 94.19 102 LEU A O 1
ATOM 805 N N . ARG A 1 103 ? 1.648 5.641 -18.701 1.00 93.50 103 ARG A N 1
ATOM 806 C CA . ARG A 1 103 ? 1.310 7.066 -18.584 1.00 93.50 103 ARG A CA 1
ATOM 807 C C . ARG A 1 103 ? -0.185 7.277 -18.367 1.00 93.50 103 ARG A C 1
ATOM 809 O O . ARG A 1 103 ? -0.568 8.114 -17.554 1.00 93.50 103 ARG A O 1
ATOM 816 N N . ASP A 1 104 ? -1.004 6.483 -19.048 1.00 91.31 104 ASP A N 1
ATOM 817 C CA . ASP A 1 104 ? -2.464 6.604 -18.999 1.00 91.31 104 ASP A CA 1
ATOM 818 C C . ASP A 1 104 ? -3.087 5.829 -17.826 1.00 91.31 104 ASP A C 1
ATOM 820 O O . ASP A 1 104 ? -4.270 5.992 -17.507 1.00 91.31 104 ASP A O 1
ATOM 824 N N . ALA A 1 105 ? -2.288 5.006 -17.139 1.00 89.75 105 ALA A N 1
ATOM 825 C CA . ALA A 1 105 ? -2.730 4.248 -15.984 1.00 89.75 105 ALA A CA 1
ATOM 826 C C . ALA A 1 105 ? -3.191 5.164 -14.842 1.00 89.75 105 ALA A C 1
ATOM 828 O O . ALA A 1 105 ? -2.457 6.021 -14.342 1.00 89.75 105 ALA A O 1
ATOM 829 N N . LYS A 1 106 ? -4.409 4.904 -14.366 1.00 86.38 106 LYS A N 1
ATOM 830 C CA . LYS A 1 106 ? -4.957 5.479 -13.137 1.00 86.38 106 LYS A CA 1
ATOM 831 C C . LYS A 1 106 ? -4.962 4.414 -12.049 1.00 86.38 106 LYS A C 1
ATOM 833 O O . LYS A 1 106 ? -5.138 3.229 -12.330 1.00 86.38 106 LYS A O 1
ATOM 838 N N . PHE A 1 107 ? -4.811 4.837 -10.798 1.00 83.38 107 PHE A N 1
ATOM 839 C CA . PHE A 1 107 ? -4.891 3.953 -9.632 1.00 83.38 107 PHE A CA 1
ATOM 840 C C . PHE A 1 107 ? -6.156 4.259 -8.826 1.00 83.38 107 PHE A C 1
ATOM 842 O O . PHE A 1 107 ? -6.053 4.841 -7.744 1.00 83.38 107 PHE A O 1
ATOM 849 N N . PRO A 1 108 ? -7.351 3.924 -9.355 1.00 77.19 108 PRO A N 1
ATOM 850 C CA . PRO A 1 108 ? -8.588 4.157 -8.632 1.00 77.19 108 PRO A CA 1
ATOM 851 C C . PRO A 1 108 ? -8.585 3.351 -7.334 1.00 77.19 108 PRO A C 1
ATOM 853 O O . PRO A 1 108 ? -8.113 2.208 -7.275 1.00 77.19 108 PRO A O 1
ATOM 856 N N . ILE A 1 109 ? -9.098 3.975 -6.281 1.00 77.38 109 ILE A N 1
ATOM 857 C CA . ILE A 1 109 ? -9.325 3.296 -5.014 1.00 77.38 109 ILE A CA 1
ATOM 858 C C . ILE A 1 109 ? -10.546 2.402 -5.203 1.00 77.38 109 ILE A C 1
ATOM 860 O O . ILE A 1 109 ? -11.513 2.771 -5.862 1.00 77.38 109 ILE A O 1
ATOM 864 N N . ASP A 1 110 ? -10.481 1.207 -4.633 1.00 82.69 110 ASP A N 1
ATOM 865 C CA . ASP A 1 110 ? -11.666 0.376 -4.497 1.00 82.69 110 ASP A CA 1
ATOM 866 C C . ASP A 1 110 ? -12.686 1.095 -3.597 1.00 82.69 110 ASP A C 1
ATOM 868 O O . ASP A 1 110 ? -12.335 1.515 -2.495 1.00 82.69 110 ASP A O 1
ATOM 872 N N . SER A 1 111 ? -13.930 1.237 -4.058 1.00 86.69 111 SER A N 1
ATOM 873 C CA . SER A 1 111 ? -14.957 2.016 -3.351 1.00 86.69 111 SER A CA 1
ATOM 874 C C . SER A 1 111 ? -15.175 1.531 -1.911 1.00 86.69 111 SER A C 1
ATOM 876 O O . SER A 1 111 ? -15.336 2.356 -1.013 1.00 86.69 111 SER A O 1
ATOM 878 N N . ALA A 1 112 ? -15.076 0.220 -1.654 1.00 89.19 112 ALA A N 1
ATOM 879 C CA . ALA A 1 112 ? -15.198 -0.317 -0.302 1.00 89.19 112 ALA A CA 1
ATOM 880 C C . ALA A 1 112 ? -13.990 0.053 0.578 1.00 89.19 112 ALA A C 1
ATOM 882 O O . ALA A 1 112 ? -14.163 0.456 1.729 1.00 89.19 112 ALA A O 1
ATOM 883 N N . ALA A 1 113 ? -12.765 -0.021 0.049 1.00 88.75 113 ALA A N 1
ATOM 884 C CA . ALA A 1 113 ? -11.567 0.424 0.767 1.00 88.75 113 ALA A CA 1
ATOM 885 C C . ALA A 1 113 ? -11.561 1.940 1.044 1.00 88.75 113 ALA A C 1
ATOM 887 O O . ALA A 1 113 ? -11.063 2.375 2.086 1.00 88.75 113 ALA A O 1
ATOM 888 N N . GLU A 1 114 ? -12.111 2.744 0.132 1.00 90.94 114 GLU A N 1
ATOM 889 C CA . GLU A 1 114 ? -12.253 4.191 0.306 1.00 90.94 114 GLU A CA 1
ATOM 890 C C . GLU A 1 114 ? -13.233 4.533 1.428 1.00 90.94 114 GLU A C 1
ATOM 892 O O . GLU A 1 114 ? -12.893 5.313 2.323 1.00 90.94 114 GLU A O 1
ATOM 897 N N . GLU A 1 115 ? -14.406 3.898 1.416 1.00 91.94 115 GLU A N 1
ATOM 898 C CA . GLU A 1 115 ? -15.438 4.050 2.440 1.00 91.94 115 GLU A CA 1
ATOM 899 C C . GLU A 1 115 ? -14.924 3.608 3.813 1.00 91.94 115 GLU A C 1
ATOM 901 O O . GLU A 1 115 ? -14.985 4.383 4.767 1.00 91.94 115 GLU A O 1
ATOM 906 N N . ALA A 1 116 ? -14.302 2.426 3.900 1.00 93.75 116 ALA A N 1
ATOM 907 C CA . ALA A 1 116 ? -13.654 1.962 5.127 1.00 93.75 116 ALA A CA 1
ATOM 908 C C . ALA A 1 116 ? -12.600 2.960 5.620 1.00 93.75 116 ALA A C 1
ATOM 910 O O . ALA A 1 116 ? -12.541 3.291 6.802 1.00 93.75 116 ALA A O 1
ATOM 911 N N . GLY A 1 117 ? -11.777 3.479 4.706 1.00 92.62 117 GLY A N 1
ATOM 912 C CA . GLY A 1 117 ? -10.774 4.481 5.030 1.00 92.62 117 GLY A CA 1
ATOM 913 C C . GLY A 1 117 ? -11.389 5.766 5.578 1.00 92.62 117 GLY A C 1
ATOM 914 O O . GLY A 1 117 ? -10.831 6.341 6.510 1.00 92.62 117 GLY A O 1
ATOM 915 N N . LYS A 1 118 ? -12.513 6.227 5.015 1.00 91.69 118 LYS A N 1
ATOM 916 C CA . LYS A 1 118 ? -13.220 7.432 5.469 1.00 91.69 118 LYS A CA 1
ATOM 917 C C . LYS A 1 118 ? -13.748 7.234 6.885 1.00 91.69 118 LYS A C 1
ATOM 919 O O . LYS A 1 118 ? -13.426 8.037 7.752 1.00 91.69 118 LYS A O 1
ATOM 924 N N . VAL A 1 119 ? -14.459 6.136 7.115 1.00 92.06 119 VAL A N 1
ATOM 925 C CA . VAL A 1 119 ? -15.034 5.778 8.418 1.00 92.06 119 VAL A CA 1
ATOM 926 C C . VAL A 1 119 ? -13.947 5.698 9.489 1.00 92.06 119 VAL A C 1
ATOM 928 O O . VAL A 1 119 ? -14.057 6.314 10.541 1.00 92.06 119 VAL A O 1
ATOM 931 N N . VAL A 1 120 ? -12.840 5.017 9.191 1.00 91.31 120 VAL A N 1
ATOM 932 C CA . VAL A 1 120 ? -11.729 4.854 10.136 1.00 91.31 120 VAL A CA 1
ATOM 933 C C . VAL A 1 120 ? -10.959 6.160 10.371 1.00 91.31 120 VAL A C 1
ATOM 935 O O . VAL A 1 120 ? -10.480 6.402 11.477 1.00 91.31 120 VAL A O 1
ATOM 938 N N . ARG A 1 121 ? -10.829 7.026 9.356 1.00 89.00 121 ARG A N 1
ATOM 939 C CA . ARG A 1 121 ? -10.264 8.374 9.534 1.00 89.00 121 ARG A CA 1
ATOM 940 C C . ARG A 1 121 ? -11.155 9.224 10.428 1.00 89.00 121 ARG A C 1
ATOM 942 O O . ARG A 1 121 ? -10.635 9.865 11.328 1.00 89.00 121 ARG A O 1
ATOM 949 N N . GLU A 1 122 ? -12.464 9.211 10.199 1.00 85.44 122 GLU A N 1
ATOM 950 C CA . GLU A 1 122 ? -13.416 9.925 11.049 1.00 85.44 122 GLU A CA 1
ATOM 951 C C . GLU A 1 122 ? -13.393 9.402 12.483 1.00 85.44 122 GLU A C 1
ATOM 953 O O . GLU A 1 122 ? -13.374 10.218 13.393 1.00 85.44 122 GLU A O 1
ATOM 958 N N . LEU A 1 123 ? -13.306 8.084 12.685 1.00 83.75 123 LEU A N 1
ATOM 959 C CA . LEU A 1 123 ? -13.174 7.474 14.009 1.00 83.75 123 LEU A CA 1
ATOM 960 C C . LEU A 1 123 ? -11.924 7.993 14.741 1.00 83.75 123 LEU A C 1
ATOM 962 O O . LEU A 1 123 ? -12.012 8.513 15.846 1.00 83.75 123 LEU A O 1
ATOM 966 N N . ILE A 1 124 ? -10.766 7.968 14.073 1.00 77.94 124 ILE A N 1
ATOM 967 C CA . ILE A 1 124 ? -9.506 8.476 14.642 1.00 77.94 124 ILE A CA 1
ATOM 968 C C . ILE A 1 124 ? -9.553 9.991 14.911 1.00 77.94 124 ILE A C 1
ATOM 970 O O . ILE A 1 124 ? -8.906 10.458 15.844 1.00 77.94 124 ILE A O 1
ATOM 974 N N . LEU A 1 125 ? -10.273 10.765 14.092 1.00 68.81 125 LEU A N 1
ATOM 975 C CA . LEU A 1 125 ? -10.381 12.222 14.237 1.00 68.81 125 LEU A CA 1
ATOM 976 C C . LEU A 1 125 ? -11.423 12.645 15.286 1.00 68.81 125 LEU A C 1
ATOM 978 O O . LEU A 1 125 ? -11.252 13.690 15.911 1.00 68.81 125 LEU A O 1
ATOM 982 N N . LYS A 1 126 ? -12.497 11.865 15.472 1.00 62.91 126 LYS A N 1
ATOM 983 C CA . LYS A 1 126 ? -13.587 12.154 16.417 1.00 62.91 126 LYS A CA 1
ATOM 984 C C . LYS A 1 126 ? -13.292 11.645 17.834 1.00 62.91 126 LYS A C 1
ATOM 986 O O . LYS A 1 126 ? -13.805 12.230 18.784 1.00 62.91 126 LYS A O 1
ATOM 991 N N . GLU A 1 127 ? -12.440 10.630 18.004 1.00 50.69 127 GLU A N 1
ATOM 992 C CA . GLU A 1 127 ? -12.319 9.893 19.270 1.00 50.69 127 GLU A CA 1
ATOM 993 C C . GLU A 1 127 ? -10.868 9.601 19.703 1.00 50.69 127 GLU A C 1
ATOM 995 O O . GLU A 1 127 ? -10.321 8.521 19.506 1.00 50.69 127 GLU A O 1
ATOM 1000 N N . ILE A 1 128 ? -10.290 10.518 20.483 1.00 48.12 128 ILE A N 1
ATOM 1001 C CA . ILE A 1 128 ? -9.586 10.079 21.700 1.00 48.12 128 ILE A CA 1
ATOM 1002 C C . ILE A 1 128 ? -10.429 10.543 22.896 1.00 48.12 128 ILE A C 1
ATOM 1004 O O . ILE A 1 128 ? -10.225 11.669 23.364 1.00 48.12 128 ILE A O 1
ATOM 1008 N N . PRO A 1 129 ? -11.388 9.742 23.393 1.00 44.34 129 PRO A N 1
ATOM 1009 C CA . PRO A 1 129 ? -12.047 9.986 24.660 1.00 44.34 129 PRO A CA 1
ATOM 1010 C C . PRO A 1 129 ? -11.247 9.300 25.772 1.00 44.34 129 PRO A C 1
ATOM 1012 O O . PRO A 1 129 ? -10.960 8.106 25.746 1.00 44.34 129 PRO A O 1
ATOM 1015 N N . THR A 1 130 ? -10.873 10.106 26.752 1.00 37.84 130 THR A N 1
ATOM 1016 C CA . THR A 1 130 ? -10.592 9.705 28.127 1.00 37.84 130 THR A CA 1
ATOM 1017 C C . THR A 1 130 ? -11.850 9.085 28.747 1.00 37.84 130 THR A C 1
ATOM 1019 O O . THR A 1 130 ? -12.914 9.681 28.601 1.00 37.84 130 THR A O 1
ATOM 1022 N N . SER A 1 131 ? -11.693 8.011 29.529 1.00 37.34 131 SER A N 1
ATOM 1023 C CA . SER A 1 131 ? -12.671 7.443 30.484 1.00 37.34 131 SER A CA 1
ATOM 1024 C C . SER A 1 131 ? -13.487 6.219 30.036 1.00 37.34 131 SER A C 1
ATOM 1026 O O . SER A 1 131 ? -13.958 6.106 28.907 1.00 37.34 131 SER A O 1
ATOM 1028 N N . ASP A 1 132 ? -13.616 5.309 31.004 1.00 37.09 132 ASP A N 1
ATOM 1029 C CA . ASP A 1 132 ? -14.258 3.996 31.014 1.00 37.09 132 ASP A CA 1
ATOM 1030 C C . ASP A 1 132 ? -15.788 4.040 30.846 1.00 37.09 132 ASP A C 1
ATOM 1032 O O . ASP A 1 132 ? -16.547 3.688 31.750 1.00 37.09 132 ASP A O 1
ATOM 1036 N N . CYS A 1 133 ? -16.271 4.408 29.663 1.00 36.75 133 CYS A N 1
ATOM 1037 C CA . CYS A 1 133 ? -17.649 4.125 29.265 1.00 36.75 133 CYS A CA 1
ATOM 1038 C C . CYS A 1 133 ? -17.711 3.475 27.876 1.00 36.75 133 CYS A C 1
ATOM 1040 O O . CYS A 1 133 ? 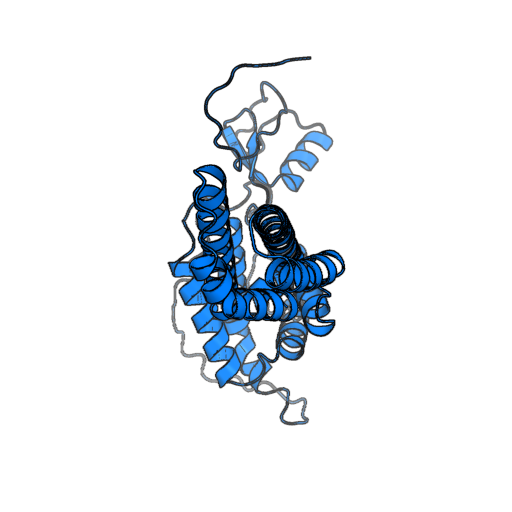-16.992 3.830 26.941 1.00 36.75 133 CYS A O 1
ATOM 1042 N N . ILE A 1 134 ? -18.553 2.445 27.760 1.00 49.66 134 ILE A N 1
ATOM 1043 C CA . ILE A 1 134 ? -18.849 1.751 26.505 1.00 49.66 134 ILE A CA 1
ATOM 1044 C C . ILE A 1 134 ? -19.581 2.752 25.608 1.00 49.66 134 ILE A C 1
ATOM 1046 O O . ILE A 1 134 ? -20.755 3.023 25.826 1.00 49.66 134 ILE A O 1
ATOM 1050 N N . ASN A 1 135 ? -18.887 3.315 24.620 1.00 56.03 135 ASN A N 1
ATOM 1051 C CA . ASN A 1 135 ? -19.508 4.192 23.637 1.00 56.03 135 ASN A CA 1
ATOM 1052 C C . ASN A 1 135 ? -19.799 3.384 22.368 1.00 56.03 135 ASN A C 1
ATOM 1054 O O . ASN A 1 135 ? -18.878 2.983 21.653 1.00 56.03 135 ASN A O 1
ATOM 1058 N N . ASP A 1 136 ? -21.081 3.182 22.064 1.00 58.59 136 ASP A N 1
ATOM 1059 C CA . ASP A 1 136 ? -21.578 2.640 20.786 1.00 58.59 136 ASP A CA 1
ATOM 1060 C C . ASP A 1 136 ? -21.008 3.382 19.553 1.00 58.59 136 ASP A C 1
ATOM 1062 O O . ASP A 1 136 ? -20.979 2.845 18.446 1.00 58.59 136 ASP A O 1
ATOM 1066 N N . LEU A 1 137 ? -20.468 4.587 19.774 1.00 70.75 137 LEU A N 1
ATOM 1067 C CA . LEU A 1 137 ? -19.785 5.448 18.809 1.00 70.75 137 LEU A CA 1
ATOM 1068 C C . LEU A 1 137 ? -18.562 4.802 18.131 1.00 70.75 137 LEU A C 1
ATOM 1070 O O . LEU A 1 137 ? -18.317 5.087 16.960 1.00 70.75 137 LEU A O 1
ATOM 1074 N N . GLU A 1 138 ? -17.835 3.903 18.806 1.00 79.25 138 GLU A N 1
ATOM 1075 C CA . GLU A 1 138 ? -16.681 3.206 18.210 1.00 79.25 138 GLU A CA 1
ATOM 1076 C C . GLU A 1 138 ? -17.092 1.947 17.427 1.00 79.25 138 GLU A C 1
ATOM 1078 O O . GLU A 1 138 ? -16.424 1.567 16.457 1.00 79.25 138 GLU A O 1
ATOM 1083 N N . LEU A 1 139 ? -18.179 1.286 17.851 1.00 84.69 139 LEU A N 1
ATOM 1084 C CA . LEU A 1 139 ? -18.573 -0.049 17.392 1.00 84.69 139 LEU A CA 1
ATOM 1085 C C . LEU A 1 139 ? -19.115 -0.040 15.960 1.00 84.69 139 LEU A C 1
ATOM 1087 O O . LEU A 1 139 ? -18.675 -0.848 15.136 1.00 84.69 139 LEU A O 1
ATOM 1091 N N . GLU A 1 140 ? -20.046 0.861 15.642 1.00 86.31 140 GLU A N 1
ATOM 1092 C CA . GLU A 1 140 ? -20.623 0.932 14.293 1.00 86.31 140 GLU A CA 1
ATOM 1093 C C . GLU A 1 140 ? -19.558 1.264 13.227 1.00 86.31 140 GLU A C 1
ATOM 1095 O O . GLU A 1 140 ? -19.466 0.535 12.228 1.00 86.31 140 GLU A O 1
ATOM 1100 N N . PRO A 1 141 ? -18.678 2.274 13.418 1.00 89.88 141 PRO A N 1
ATOM 1101 C CA . PRO A 1 141 ? -17.616 2.576 12.461 1.00 89.88 141 PRO A CA 1
ATOM 1102 C C . PRO A 1 141 ? -16.651 1.411 12.235 1.00 89.88 141 PRO A C 1
ATOM 1104 O O . PRO A 1 141 ? -16.305 1.103 11.087 1.00 89.88 141 PRO A O 1
ATOM 1107 N N . ILE A 1 142 ? -16.204 0.735 13.302 1.00 91.94 142 ILE A N 1
ATOM 1108 C CA . ILE A 1 142 ? -15.258 -0.376 13.148 1.00 91.94 142 ILE A CA 1
ATOM 1109 C C . ILE A 1 142 ? -15.913 -1.595 12.496 1.00 91.94 142 ILE A C 1
ATOM 1111 O O . ILE A 1 142 ? -15.269 -2.255 11.679 1.00 91.94 142 ILE A O 1
ATOM 1115 N N . GLN A 1 143 ? -17.186 -1.877 12.788 1.00 91.62 143 GLN A N 1
ATOM 1116 C CA . GLN A 1 143 ? -17.939 -2.944 12.126 1.00 91.62 143 GLN A CA 1
ATOM 1117 C C . GLN A 1 143 ? -18.098 -2.670 10.632 1.00 91.62 143 GLN A C 1
ATOM 1119 O O . GLN A 1 143 ? -17.808 -3.549 9.817 1.00 91.62 143 GLN A O 1
ATOM 1124 N N . LEU A 1 144 ? -18.479 -1.444 10.259 1.00 92.75 144 LEU A N 1
ATOM 1125 C CA . LEU A 1 144 ? -18.598 -1.043 8.859 1.00 92.75 144 LEU A CA 1
ATOM 1126 C C . LEU A 1 144 ? -17.250 -1.159 8.134 1.00 92.75 144 LEU A C 1
ATOM 1128 O O . LEU A 1 144 ? -17.173 -1.733 7.046 1.00 92.75 144 LEU A O 1
ATOM 1132 N N . ALA A 1 145 ? -16.163 -0.689 8.750 1.00 94.88 145 ALA A N 1
ATOM 1133 C CA . ALA A 1 145 ? -14.823 -0.817 8.185 1.00 94.88 145 ALA A CA 1
ATOM 1134 C C . ALA A 1 145 ? -14.387 -2.286 8.040 1.00 94.88 145 ALA A C 1
ATOM 1136 O O . ALA A 1 145 ? -13.851 -2.672 6.998 1.00 94.88 145 ALA A O 1
ATOM 1137 N N . ALA A 1 146 ? -14.640 -3.122 9.051 1.00 94.94 146 ALA A N 1
ATOM 1138 C CA . ALA A 1 146 ? -14.332 -4.548 9.015 1.00 94.94 146 ALA A CA 1
ATOM 1139 C C . ALA A 1 146 ? -15.115 -5.268 7.910 1.00 94.94 146 ALA A C 1
ATOM 1141 O O . ALA A 1 146 ? -14.529 -6.066 7.176 1.00 94.94 146 ALA A O 1
ATOM 1142 N N . LEU A 1 147 ? -16.400 -4.943 7.733 1.00 93.88 147 LEU A N 1
ATOM 1143 C CA . LEU A 1 147 ? -17.236 -5.465 6.653 1.00 93.88 147 LEU A CA 1
ATOM 1144 C C . LEU A 1 147 ? -16.663 -5.093 5.282 1.00 93.88 147 LEU A C 1
ATOM 1146 O O . LEU A 1 147 ? -16.366 -5.972 4.473 1.00 93.88 147 LEU A O 1
ATOM 1150 N N . ARG A 1 148 ? -16.424 -3.799 5.043 1.00 94.38 148 ARG A N 1
ATOM 1151 C CA . ARG A 1 148 ? -15.896 -3.289 3.766 1.00 94.38 148 ARG A CA 1
ATOM 1152 C C . ARG A 1 148 ? -14.510 -3.843 3.421 1.00 94.38 148 ARG A C 1
ATOM 1154 O O . ARG A 1 148 ? -14.191 -4.018 2.248 1.00 94.38 148 ARG A O 1
ATOM 1161 N N . LEU A 1 149 ? -13.693 -4.165 4.425 1.00 94.06 149 LEU A N 1
ATOM 1162 C CA . LEU A 1 149 ? -12.344 -4.717 4.248 1.00 94.06 149 LEU A CA 1
ATOM 1163 C C . LEU A 1 149 ? -12.276 -6.252 4.315 1.00 94.06 149 LEU A C 1
ATOM 1165 O O . LEU A 1 149 ? -11.179 -6.825 4.219 1.00 94.06 149 LEU A O 1
ATOM 1169 N N . ASN A 1 150 ? -13.422 -6.928 4.449 1.00 93.38 150 ASN A N 1
ATOM 1170 C CA . ASN A 1 150 ? -13.528 -8.381 4.607 1.00 93.38 150 ASN A CA 1
ATOM 1171 C C . ASN A 1 150 ? -12.695 -8.915 5.794 1.00 93.38 150 ASN A C 1
ATOM 1173 O O . ASN A 1 150 ? -11.942 -9.885 5.664 1.00 93.38 150 ASN A O 1
ATOM 1177 N N . ILE A 1 151 ? -12.804 -8.246 6.943 1.00 94.38 151 ILE A N 1
ATOM 1178 C CA . ILE A 1 151 ? -12.168 -8.575 8.230 1.00 94.38 151 ILE A CA 1
ATOM 1179 C C . ILE A 1 151 ? -13.243 -9.031 9.233 1.00 94.38 151 ILE A C 1
ATOM 1181 O O . ILE A 1 151 ? -13.214 -8.687 10.406 1.00 94.38 151 ILE A O 1
ATOM 1185 N N . THR A 1 152 ? -14.245 -9.771 8.764 1.00 92.06 152 THR A N 1
ATOM 1186 C CA . THR A 1 152 ? -15.379 -10.209 9.594 1.00 92.06 152 THR A CA 1
ATOM 1187 C C . THR A 1 152 ? -15.215 -11.633 10.113 1.00 92.06 152 THR A C 1
ATOM 1189 O O . THR A 1 152 ? -15.705 -11.968 11.180 1.00 92.06 152 THR A O 1
ATOM 1192 N N . THR A 1 153 ? -14.481 -12.491 9.400 1.00 90.19 153 THR A N 1
ATOM 1193 C CA . THR A 1 153 ? -14.280 -13.881 9.839 1.00 90.19 153 THR A CA 1
ATOM 1194 C C . THR A 1 153 ? -13.261 -13.975 10.986 1.00 90.19 153 THR A C 1
ATOM 1196 O O . THR A 1 153 ? -12.286 -13.214 10.992 1.00 90.19 153 THR A O 1
ATOM 1199 N N . PRO A 1 154 ? -13.372 -14.964 11.898 1.00 89.25 154 PRO A N 1
ATOM 1200 C CA . PRO A 1 154 ? -12.389 -15.172 12.970 1.00 89.25 154 PRO A CA 1
ATOM 1201 C C . PRO A 1 154 ? -10.945 -15.325 12.462 1.00 89.25 154 PRO A C 1
ATOM 1203 O O . PRO A 1 154 ? -9.996 -14.809 13.063 1.00 89.25 154 PRO A O 1
ATOM 1206 N N . SER A 1 155 ? -10.772 -15.977 11.304 1.00 89.25 155 SER A N 1
ATOM 1207 C CA . SER A 1 155 ? -9.470 -16.109 10.637 1.00 89.25 155 SER A CA 1
ATOM 1208 C C . SER A 1 155 ? -8.960 -14.766 10.108 1.00 89.25 155 SER A C 1
ATOM 1210 O O . SER A 1 155 ? -7.780 -14.451 10.273 1.00 89.25 155 SER A O 1
ATOM 1212 N N . ALA A 1 156 ? -9.825 -13.955 9.490 1.00 92.88 156 ALA A N 1
ATOM 1213 C CA . ALA A 1 156 ? -9.446 -12.643 8.974 1.00 92.88 156 ALA A CA 1
ATOM 1214 C C . ALA A 1 156 ? -9.108 -11.657 10.101 1.00 92.88 156 ALA A C 1
ATOM 1216 O O . ALA A 1 156 ? -8.091 -10.976 10.005 1.00 92.88 156 ALA A O 1
ATOM 1217 N N . LEU A 1 157 ? -9.881 -11.646 11.190 1.00 93.06 157 LEU A N 1
ATOM 1218 C CA . LEU A 1 157 ? -9.602 -10.854 12.393 1.00 93.06 157 LEU A CA 1
ATOM 1219 C C . LEU A 1 157 ? -8.257 -11.232 13.017 1.00 93.06 157 LEU A C 1
ATOM 1221 O O . LEU A 1 157 ? -7.432 -10.363 13.300 1.00 93.06 157 LEU A O 1
ATOM 1225 N N . SER A 1 158 ? -7.998 -12.532 13.171 1.00 88.62 158 SER A N 1
ATOM 1226 C CA . SER A 1 158 ? -6.716 -13.026 13.685 1.00 88.62 158 SER A CA 1
ATOM 1227 C C . SER A 1 158 ? -5.546 -12.624 12.784 1.00 88.62 158 SER A C 1
ATOM 1229 O O . SER A 1 158 ? -4.529 -12.127 13.269 1.00 88.62 158 SER A O 1
ATOM 1231 N N . LYS A 1 159 ? -5.691 -12.774 11.459 1.00 91.50 159 LYS A N 1
ATOM 1232 C CA . LYS A 1 159 ? -4.674 -12.341 10.484 1.00 91.50 159 LYS A CA 1
ATOM 1233 C C . LYS A 1 159 ? -4.428 -10.838 10.558 1.00 91.50 159 LYS A C 1
ATOM 1235 O O . LYS A 1 159 ? -3.272 -10.425 10.549 1.00 91.50 159 LYS A O 1
ATOM 1240 N N . GLU A 1 160 ? -5.485 -10.040 10.663 1.00 95.81 160 GLU A N 1
ATOM 1241 C CA . GLU A 1 160 ? -5.383 -8.585 10.747 1.00 95.81 160 GLU A CA 1
ATOM 1242 C C . GLU A 1 160 ? -4.660 -8.147 12.028 1.00 95.81 160 GLU A C 1
ATOM 1244 O O . GLU A 1 160 ? -3.697 -7.383 11.945 1.00 95.81 160 GLU A O 1
ATOM 1249 N N . ARG A 1 161 ? -5.028 -8.696 13.197 1.00 92.94 161 ARG A N 1
ATOM 1250 C CA . ARG A 1 161 ? -4.331 -8.434 14.474 1.00 92.94 161 ARG A CA 1
ATOM 1251 C C . ARG A 1 161 ? -2.839 -8.766 14.382 1.00 92.94 161 ARG A C 1
ATOM 1253 O O . ARG A 1 161 ? -2.001 -7.951 14.768 1.00 92.94 161 ARG A O 1
ATOM 1260 N N . MET A 1 162 ? -2.498 -9.920 13.803 1.00 91.25 162 MET A N 1
ATOM 1261 C CA . MET A 1 162 ? -1.104 -10.327 13.592 1.00 91.25 162 MET A CA 1
ATOM 1262 C C . MET A 1 162 ? -0.354 -9.380 12.649 1.00 91.25 162 MET A C 1
ATOM 1264 O O . MET A 1 162 ? 0.803 -9.048 12.902 1.00 91.25 162 MET A O 1
ATOM 1268 N N . SER A 1 163 ? -0.984 -8.922 11.566 1.00 95.06 163 SER A N 1
ATOM 1269 C CA . SER A 1 163 ? -0.377 -7.954 10.643 1.00 95.06 163 SER A CA 1
ATOM 1270 C C . SER A 1 163 ? -0.105 -6.608 11.317 1.00 95.06 163 SER A C 1
ATOM 1272 O O . SER A 1 163 ? 0.965 -6.032 11.113 1.00 95.06 163 SER A O 1
ATOM 1274 N N . ILE A 1 164 ? -1.013 -6.132 12.176 1.00 93.88 164 ILE A N 1
ATOM 1275 C CA . ILE A 1 164 ? -0.797 -4.920 12.982 1.00 93.88 164 ILE A CA 1
ATOM 1276 C C . ILE A 1 164 ? 0.392 -5.107 13.931 1.00 93.88 164 ILE A C 1
ATOM 1278 O O . ILE A 1 164 ? 1.281 -4.255 13.975 1.00 93.88 164 ILE A O 1
ATOM 1282 N N . GLN A 1 165 ? 0.456 -6.236 14.642 1.00 90.38 165 GLN A N 1
ATOM 1283 C CA . GLN A 1 165 ? 1.537 -6.522 15.588 1.00 90.38 165 GLN A CA 1
ATOM 1284 C C . GLN A 1 165 ? 2.905 -6.626 14.896 1.00 90.38 165 GLN A C 1
ATOM 1286 O O . GLN A 1 165 ? 3.881 -6.032 15.355 1.00 90.38 165 GLN A O 1
ATOM 1291 N N . ARG A 1 166 ? 2.979 -7.302 13.740 1.00 90.69 166 ARG A N 1
ATOM 1292 C CA . ARG A 1 166 ? 4.203 -7.344 12.918 1.00 90.69 166 ARG A CA 1
ATOM 1293 C C . ARG A 1 166 ? 4.621 -5.953 12.459 1.00 90.69 166 ARG A C 1
ATOM 1295 O O . ARG A 1 166 ? 5.807 -5.635 12.474 1.00 90.69 166 ARG A O 1
ATOM 1302 N N . LEU A 1 167 ? 3.664 -5.121 12.048 1.00 91.88 167 LEU A N 1
ATOM 1303 C CA . LEU A 1 167 ? 3.959 -3.764 11.602 1.00 91.88 167 LEU A CA 1
ATOM 1304 C C . LEU A 1 167 ? 4.472 -2.900 12.762 1.00 91.88 167 LEU A C 1
ATOM 1306 O O . LEU A 1 167 ? 5.451 -2.186 12.579 1.00 91.88 167 LEU A O 1
ATOM 1310 N N . LEU A 1 168 ? 3.899 -3.022 13.963 1.00 88.00 168 LEU A N 1
ATOM 1311 C CA . LEU A 1 168 ? 4.399 -2.354 15.172 1.00 88.00 168 LEU A CA 1
ATOM 1312 C C . LEU A 1 168 ? 5.848 -2.734 15.512 1.00 88.00 168 LEU A C 1
ATOM 1314 O O . LEU A 1 168 ? 6.602 -1.868 15.951 1.00 88.00 168 LEU A O 1
ATOM 1318 N N . GLY A 1 169 ? 6.255 -3.983 15.262 1.00 87.00 169 GLY A N 1
ATOM 1319 C CA . GLY A 1 169 ? 7.644 -4.424 15.436 1.00 87.00 169 GLY A CA 1
ATOM 1320 C C . GLY A 1 169 ? 8.621 -3.869 14.389 1.00 87.00 169 GLY A C 1
ATOM 1321 O O . GLY A 1 169 ? 9.809 -3.752 14.666 1.00 87.00 169 GLY A O 1
ATOM 1322 N N . LYS A 1 170 ? 8.138 -3.501 13.194 1.00 89.88 170 LYS A N 1
ATOM 1323 C CA . LYS A 1 170 ? 8.965 -2.960 12.094 1.00 89.88 170 LYS A CA 1
ATOM 1324 C C . LYS A 1 170 ? 9.017 -1.427 12.051 1.00 89.88 170 LYS A C 1
ATOM 1326 O O . LYS A 1 170 ? 9.836 -0.869 11.325 1.00 89.88 170 LYS A O 1
ATOM 1331 N N . VAL A 1 171 ? 8.101 -0.731 12.728 1.00 86.12 171 VAL A N 1
ATOM 1332 C CA . VAL A 1 171 ? 7.996 0.735 12.665 1.00 86.12 171 VAL A CA 1
ATOM 1333 C C . VAL A 1 171 ? 8.981 1.380 13.648 1.00 86.12 171 VAL A C 1
ATOM 1335 O O . VAL A 1 171 ? 8.826 1.153 14.849 1.00 86.12 171 VAL A O 1
ATOM 1338 N N . PRO A 1 172 ? 9.925 2.220 13.170 1.00 83.25 172 PRO A N 1
ATOM 1339 C CA . PRO A 1 172 ? 10.869 2.933 14.029 1.00 83.25 172 PRO A CA 1
ATOM 1340 C C . PRO A 1 172 ? 10.179 3.802 15.083 1.00 83.25 172 PRO A C 1
ATOM 1342 O O . PRO A 1 172 ? 9.110 4.361 14.821 1.00 83.25 172 PRO A O 1
ATOM 1345 N N . ASP A 1 173 ? 10.823 3.994 16.234 1.00 76.75 173 ASP A N 1
ATOM 1346 C CA . ASP A 1 173 ? 10.228 4.713 17.370 1.00 76.75 173 ASP A CA 1
ATOM 1347 C C . ASP A 1 173 ? 9.899 6.180 17.069 1.00 76.75 173 ASP A C 1
ATOM 1349 O O . ASP A 1 173 ? 8.888 6.695 17.540 1.00 76.75 173 ASP A O 1
ATOM 1353 N N . HIS A 1 174 ? 10.667 6.831 16.188 1.00 76.25 174 HIS A N 1
ATOM 1354 C CA . HIS A 1 174 ? 10.399 8.210 15.768 1.00 76.25 174 HIS A CA 1
ATOM 1355 C C . HIS A 1 174 ? 9.097 8.366 14.957 1.00 76.25 174 HIS A C 1
ATOM 1357 O O . HIS A 1 174 ? 8.571 9.471 14.841 1.00 76.25 174 HIS A O 1
ATOM 1363 N N . MET A 1 175 ? 8.537 7.287 14.392 1.00 74.44 175 MET A N 1
ATOM 1364 C CA . MET A 1 175 ? 7.277 7.326 13.637 1.00 74.44 175 MET A CA 1
ATOM 1365 C C . MET A 1 175 ? 6.054 7.232 14.565 1.00 74.44 175 MET A C 1
ATOM 1367 O O . MET A 1 175 ? 5.190 6.364 14.394 1.00 74.44 175 MET A O 1
ATOM 1371 N N . VAL A 1 176 ? 5.975 8.147 15.534 1.00 76.69 176 VAL A N 1
ATOM 1372 C CA . VAL A 1 176 ? 4.997 8.142 16.639 1.00 76.69 176 VAL A CA 1
ATOM 1373 C C . VAL A 1 176 ? 3.559 7.999 16.135 1.00 76.69 176 VAL A C 1
ATOM 1375 O O . VAL A 1 176 ? 2.873 7.052 16.514 1.00 76.69 176 VAL A O 1
ATOM 1378 N N . GLN A 1 177 ? 3.129 8.846 15.192 1.00 75.12 177 GLN A N 1
ATOM 1379 C CA . GLN A 1 177 ? 1.768 8.815 14.633 1.00 75.12 177 GLN A CA 1
ATOM 1380 C C . GLN A 1 177 ? 1.380 7.423 14.115 1.00 75.12 177 GLN A C 1
ATOM 1382 O O . GLN A 1 177 ? 0.312 6.896 14.421 1.00 75.12 177 GLN A O 1
ATOM 1387 N N . LYS A 1 178 ? 2.270 6.801 13.329 1.00 82.56 178 LYS A N 1
ATOM 1388 C CA . LYS A 1 178 ? 2.023 5.481 12.742 1.00 82.56 178 LYS A CA 1
ATOM 1389 C C . LYS A 1 178 ? 1.873 4.422 13.833 1.00 82.56 178 LYS A C 1
ATOM 1391 O O . LYS A 1 178 ? 1.000 3.567 13.713 1.00 82.56 178 LYS A O 1
ATOM 1396 N N . ARG A 1 179 ? 2.689 4.483 14.888 1.00 83.38 179 ARG A N 1
ATOM 1397 C CA . ARG A 1 179 ? 2.605 3.561 16.030 1.00 83.38 179 ARG A CA 1
ATOM 1398 C C . ARG A 1 179 ? 1.291 3.743 16.791 1.00 83.38 179 ARG A C 1
ATOM 1400 O O . ARG A 1 179 ? 0.643 2.743 17.079 1.00 83.38 179 ARG A O 1
ATOM 1407 N N . CYS A 1 180 ? 0.870 4.980 17.052 1.00 80.69 180 CYS A N 1
ATOM 1408 C CA . CYS A 1 180 ? -0.391 5.278 17.741 1.00 80.69 180 CYS A CA 1
ATOM 1409 C C . CYS A 1 180 ? -1.606 4.743 16.977 1.00 80.69 180 CYS A C 1
ATOM 1411 O O . CYS A 1 180 ? -2.411 4.014 17.547 1.00 80.69 180 CYS A O 1
ATOM 1413 N N . ILE A 1 181 ? -1.684 5.009 15.671 1.00 84.69 181 ILE A N 1
ATOM 1414 C CA . ILE A 1 181 ? -2.774 4.513 14.816 1.00 84.69 181 ILE A CA 1
ATOM 1415 C C . ILE A 1 181 ? -2.838 2.980 14.839 1.00 84.69 181 ILE A C 1
ATOM 1417 O O . ILE A 1 181 ? -3.908 2.394 14.978 1.00 84.69 181 ILE A O 1
ATOM 1421 N N . LEU A 1 182 ? -1.686 2.312 14.738 1.00 87.44 182 LEU A N 1
ATOM 1422 C CA . LEU A 1 182 ? -1.628 0.851 14.773 1.00 87.44 182 LEU A CA 1
ATOM 1423 C C . LEU A 1 182 ? -2.034 0.282 16.137 1.00 87.44 182 LEU A C 1
ATOM 1425 O O . LEU A 1 182 ? -2.765 -0.703 16.181 1.00 87.44 182 LEU A O 1
ATOM 1429 N N . LYS A 1 183 ? -1.606 0.906 17.241 1.00 85.12 183 LYS A N 1
ATOM 1430 C CA . LYS A 1 183 ? -2.049 0.529 18.592 1.00 85.12 183 LYS A CA 1
ATOM 1431 C C . LYS A 1 183 ? -3.560 0.700 18.754 1.00 85.12 183 LYS A C 1
ATOM 1433 O O . LYS A 1 183 ? -4.200 -0.181 19.318 1.00 85.12 183 LYS A O 1
ATOM 1438 N N . TYR A 1 184 ? -4.127 1.777 18.214 1.00 85.25 184 TYR A N 1
ATOM 1439 C CA . TYR A 1 184 ? -5.566 2.023 18.263 1.00 85.25 184 TYR A CA 1
ATOM 1440 C C . TYR A 1 184 ? -6.356 0.970 17.473 1.00 85.25 184 TYR A C 1
ATOM 1442 O O . TYR A 1 184 ? -7.270 0.358 18.015 1.00 85.25 184 TYR A O 1
ATOM 1450 N N . PHE A 1 185 ? -5.944 0.631 16.245 1.00 91.00 185 PHE A N 1
ATOM 1451 C CA . PHE A 1 185 ? -6.572 -0.478 15.509 1.00 91.00 185 PHE A CA 1
ATOM 1452 C C . PHE A 1 185 ? -6.448 -1.813 16.230 1.00 91.00 185 PHE A C 1
ATOM 1454 O O . PHE A 1 185 ? -7.395 -2.596 16.242 1.00 91.00 185 PHE A O 1
ATOM 1461 N N . PHE A 1 186 ? -5.299 -2.078 16.853 1.00 87.69 186 PHE A N 1
ATOM 1462 C CA . PHE A 1 186 ? -5.133 -3.279 17.659 1.00 87.69 186 PHE A CA 1
ATOM 1463 C C . PHE A 1 186 ? -6.123 -3.312 18.832 1.00 87.69 186 PHE A C 1
ATOM 1465 O O . PHE A 1 186 ? -6.749 -4.345 19.067 1.00 87.69 186 PHE A O 1
ATOM 1472 N N . HIS A 1 187 ? -6.298 -2.183 19.527 1.00 84.12 187 HIS A N 1
ATOM 1473 C CA . HIS A 1 187 ? -7.271 -2.032 20.607 1.00 84.12 187 HIS A CA 1
ATOM 1474 C C . HIS A 1 187 ? -8.700 -2.291 20.123 1.00 84.12 187 HIS A C 1
ATOM 1476 O O . HIS A 1 187 ? -9.364 -3.166 20.674 1.00 84.12 187 HIS A O 1
ATOM 1482 N N . LEU A 1 188 ? -9.140 -1.623 19.053 1.00 87.00 188 LEU A N 1
ATOM 1483 C CA . LEU A 1 188 ? -10.487 -1.790 18.498 1.00 87.00 188 LEU A CA 1
ATOM 1484 C C . LEU A 1 188 ? -10.768 -3.242 18.103 1.00 87.00 188 LEU A C 1
ATOM 1486 O O . LEU A 1 188 ? -11.810 -3.797 18.444 1.00 87.00 188 LEU A O 1
ATOM 1490 N N . LEU A 1 189 ? -9.813 -3.902 17.441 1.00 90.19 189 LEU A N 1
ATOM 1491 C CA . LEU A 1 189 ? -9.965 -5.310 17.083 1.00 90.19 189 LEU A CA 1
ATOM 1492 C C . LEU A 1 189 ? -9.953 -6.232 18.301 1.00 90.19 189 LEU A C 1
ATOM 1494 O O . LEU A 1 189 ? -10.566 -7.296 18.240 1.00 90.19 189 LEU A O 1
ATOM 1498 N N . LYS A 1 190 ? -9.241 -5.892 19.381 1.00 86.44 190 LYS A N 1
ATOM 1499 C CA . LYS A 1 190 ? -9.254 -6.665 20.632 1.00 86.44 190 LYS A CA 1
ATOM 1500 C C . LYS A 1 190 ? -10.593 -6.500 21.358 1.00 86.44 190 LYS A C 1
ATOM 1502 O O . LYS A 1 190 ? -11.162 -7.506 21.757 1.00 86.44 190 LYS A O 1
ATOM 1507 N N . LYS A 1 191 ? -11.091 -5.265 21.464 1.00 85.31 191 LYS A N 1
ATOM 1508 C CA . LYS A 1 191 ? -12.332 -4.889 22.158 1.00 85.31 191 LYS A CA 1
ATOM 1509 C C . LYS A 1 191 ? -13.582 -5.411 21.444 1.00 85.31 191 LYS A C 1
ATOM 1511 O O . LYS A 1 191 ? -14.447 -5.991 22.082 1.00 85.31 191 LYS A O 1
ATOM 1516 N N . TYR A 1 192 ? -13.650 -5.263 20.120 1.00 88.19 192 TYR A N 1
ATOM 1517 C CA . TYR A 1 192 ? -14.870 -5.523 19.343 1.00 88.19 192 TYR A CA 1
ATOM 1518 C C . TYR A 1 192 ? -14.804 -6.758 18.440 1.00 88.19 192 TYR A C 1
ATOM 1520 O O . TYR A 1 192 ? -15.778 -7.083 17.768 1.00 88.19 192 TYR A O 1
ATOM 1528 N N . GLY A 1 193 ? -13.671 -7.465 18.393 1.00 86.75 193 GLY A N 1
ATOM 1529 C CA . GLY A 1 193 ? -13.474 -8.552 17.429 1.00 86.75 193 GLY A CA 1
ATOM 1530 C C . GLY A 1 193 ? -14.440 -9.730 17.580 1.00 86.75 193 GLY A C 1
ATOM 1531 O O . GLY A 1 193 ? -14.805 -10.327 16.574 1.00 86.75 193 GLY A O 1
ATOM 1532 N N . GLU A 1 194 ? -14.880 -10.056 18.798 1.00 84.69 194 GLU A N 1
ATOM 1533 C CA . GLU A 1 194 ? -15.879 -11.117 19.009 1.00 84.69 194 GLU A CA 1
ATOM 1534 C C . GLU A 1 194 ? -17.250 -10.707 18.462 1.00 84.69 194 GLU A C 1
ATOM 1536 O O . GLU A 1 194 ? -17.855 -11.457 17.699 1.00 84.69 194 GLU A O 1
ATOM 1541 N N . ILE A 1 195 ? -17.670 -9.470 18.736 1.00 86.19 195 ILE A N 1
ATOM 1542 C CA . ILE A 1 195 ? -18.932 -8.895 18.252 1.00 86.19 195 ILE A CA 1
ATOM 1543 C C . ILE A 1 195 ? -18.933 -8.802 16.716 1.00 86.19 195 ILE A C 1
ATOM 1545 O O . ILE A 1 195 ? -19.891 -9.210 16.059 1.00 86.19 195 ILE A O 1
ATOM 1549 N N . ILE A 1 196 ? -17.830 -8.328 16.121 1.00 85.94 196 ILE A N 1
ATOM 1550 C CA . ILE A 1 196 ? -17.644 -8.270 14.659 1.00 85.94 196 ILE A CA 1
ATOM 1551 C C . ILE A 1 196 ? -17.764 -9.670 14.031 1.00 85.94 196 ILE A C 1
ATOM 1553 O O . ILE A 1 196 ? -18.301 -9.804 12.932 1.00 85.94 196 ILE A O 1
ATOM 1557 N N . GLY A 1 197 ? -17.273 -10.705 14.720 1.00 77.25 197 GLY A N 1
ATOM 1558 C CA . GLY A 1 197 ? -17.309 -12.089 14.246 1.00 77.25 197 GLY A CA 1
ATOM 1559 C C . GLY A 1 197 ? -18.677 -12.770 14.340 1.00 77.25 197 GLY A C 1
ATOM 1560 O O . GLY A 1 197 ? -18.915 -13.728 13.606 1.00 77.25 197 GLY A O 1
ATOM 1561 N N . GLN A 1 198 ? -19.565 -12.299 15.219 1.00 70.94 198 GLN A N 1
ATOM 1562 C CA . GLN A 1 198 ? -20.856 -12.937 15.515 1.00 70.94 198 GLN A CA 1
ATOM 1563 C C . GLN A 1 198 ? -22.040 -12.330 14.738 1.00 70.94 198 GLN A C 1
ATOM 1565 O O . GLN A 1 198 ? -22.959 -13.059 14.363 1.00 70.94 198 GLN A O 1
ATOM 1570 N N . ASN A 1 199 ? -22.003 -11.032 14.413 1.00 58.06 199 ASN A N 1
ATOM 1571 C CA . ASN A 1 199 ? -23.139 -10.276 13.851 1.00 58.06 199 ASN A CA 1
ATOM 1572 C C . ASN A 1 199 ? -23.581 -10.640 12.413 1.00 58.06 199 ASN A C 1
ATOM 1574 O O . ASN A 1 199 ? -24.447 -9.972 11.852 1.00 58.06 199 ASN A O 1
ATOM 1578 N N . LEU A 1 200 ? -23.042 -11.701 11.806 1.00 56.28 200 LEU A N 1
ATOM 1579 C CA . LEU A 1 200 ? -23.455 -12.178 10.476 1.00 56.28 200 LEU A CA 1
ATOM 1580 C C . LEU A 1 200 ? -24.285 -13.474 10.507 1.00 56.28 200 LEU A C 1
ATOM 1582 O O . LEU A 1 200 ? -24.732 -13.919 9.453 1.00 56.28 200 LEU A O 1
ATOM 1586 N N . ASN A 1 201 ? -24.546 -14.046 11.691 1.00 45.84 201 ASN A N 1
ATOM 1587 C CA . ASN A 1 201 ? -25.270 -15.319 11.835 1.00 45.84 201 ASN A CA 1
ATOM 1588 C C . ASN A 1 201 ? -26.776 -15.192 12.157 1.00 45.84 201 ASN A C 1
ATOM 1590 O O . ASN A 1 201 ? -27.414 -16.200 12.444 1.00 45.84 201 ASN A O 1
ATOM 1594 N N . GLY A 1 202 ? -27.366 -13.999 12.023 1.00 41.59 202 GLY A N 1
ATOM 1595 C CA . GLY A 1 202 ? -28.823 -13.809 12.009 1.00 41.59 202 GLY A CA 1
ATOM 1596 C C . GLY A 1 202 ? -29.485 -13.657 13.385 1.00 41.59 202 GLY A C 1
ATOM 1597 O O . GLY A 1 202 ? -29.370 -14.521 14.240 1.00 41.59 202 G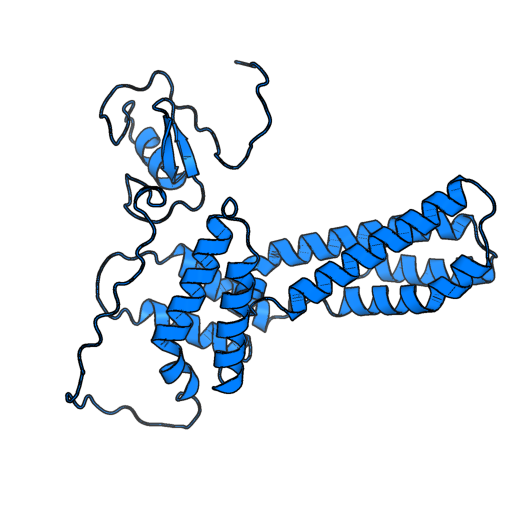LY A O 1
ATOM 1598 N N . SER A 1 203 ? -30.218 -12.546 13.528 1.00 45.50 203 SER A N 1
ATOM 1599 C CA . SER A 1 203 ? -31.307 -12.253 14.476 1.00 45.50 203 SER A CA 1
ATOM 1600 C C . SER A 1 203 ? -31.163 -12.709 15.933 1.00 45.50 203 SER A C 1
ATOM 1602 O O . SER A 1 203 ? -31.323 -13.888 16.225 1.00 45.50 203 SER A O 1
ATOM 1604 N N . THR A 1 204 ? -31.060 -11.746 16.860 1.00 34.72 204 THR A N 1
ATOM 1605 C CA . THR A 1 204 ? -31.970 -11.556 18.019 1.00 34.72 204 THR A CA 1
ATOM 1606 C C . THR A 1 204 ? -31.345 -10.552 18.996 1.00 34.72 204 THR A C 1
ATOM 1608 O O . THR A 1 204 ? -30.310 -10.810 19.601 1.00 34.72 204 THR A O 1
ATOM 1611 N N . LEU A 1 205 ? -32.003 -9.399 19.169 1.00 51.00 205 LEU A N 1
ATOM 1612 C CA . LEU A 1 205 ? -31.950 -8.644 20.422 1.00 51.00 205 LEU A CA 1
ATOM 1613 C C . LEU A 1 205 ? -32.304 -9.611 21.551 1.00 51.00 205 LEU A C 1
ATOM 1615 O O . LEU A 1 205 ? -33.428 -10.095 21.513 1.00 51.00 205 LEU A O 1
ATOM 1619 N N . VAL A 1 206 ? -31.424 -9.870 22.526 1.00 34.94 206 VAL A N 1
ATOM 1620 C CA . VAL A 1 206 ? -31.814 -10.125 23.930 1.00 34.94 206 VAL A CA 1
ATOM 1621 C C . VAL A 1 206 ? -30.595 -10.355 24.839 1.00 34.94 206 VAL A C 1
ATOM 1623 O O . VAL A 1 206 ? -29.867 -11.328 24.712 1.00 34.94 206 VAL A O 1
ATOM 1626 N N . ARG A 1 207 ? -30.497 -9.408 25.783 1.00 30.17 207 ARG A N 1
ATOM 1627 C CA . ARG A 1 207 ? -30.220 -9.505 27.228 1.00 30.17 207 ARG A CA 1
ATOM 1628 C C . ARG A 1 207 ? -28.845 -9.968 27.714 1.00 30.17 207 ARG A C 1
ATOM 1630 O O . ARG A 1 207 ? -28.430 -11.102 27.532 1.00 30.17 207 ARG A O 1
ATOM 1637 N N . HIS A 1 208 ? -28.257 -9.041 28.476 1.00 44.66 208 HIS A N 1
ATOM 1638 C CA . HIS A 1 208 ? -27.514 -9.283 29.708 1.00 44.66 208 HIS A CA 1
ATOM 1639 C C . HIS A 1 208 ? -27.825 -10.640 30.340 1.00 44.66 208 HIS A C 1
ATOM 1641 O O . HIS A 1 208 ? -28.971 -10.896 30.712 1.00 44.66 208 HIS A O 1
ATOM 1647 N N . ASP A 1 209 ? -26.772 -11.413 30.567 1.00 27.97 209 ASP A N 1
ATOM 1648 C CA . ASP A 1 209 ? -26.667 -12.165 31.804 1.00 27.97 209 ASP A CA 1
ATOM 1649 C C . ASP A 1 209 ? -25.340 -11.783 32.467 1.00 27.97 209 ASP A C 1
ATOM 1651 O O . ASP A 1 209 ? -24.253 -11.979 31.918 1.00 27.97 209 ASP A O 1
ATOM 1655 N N . GLU A 1 210 ? -25.453 -11.120 33.615 1.00 39.97 210 GLU A N 1
ATOM 1656 C CA . GLU A 1 210 ? -24.354 -10.923 34.544 1.00 39.97 210 GLU A CA 1
ATOM 1657 C C . GLU A 1 210 ? -24.007 -12.283 35.148 1.00 39.97 210 GLU A C 1
ATOM 1659 O O . GLU A 1 210 ? -24.728 -12.784 36.003 1.00 39.97 210 GLU A O 1
ATOM 1664 N N . SER A 1 211 ? -22.884 -12.883 34.765 1.00 34.72 211 SER A N 1
ATOM 1665 C CA . SER A 1 211 ? -22.064 -13.635 35.721 1.00 34.72 211 SER A CA 1
ATOM 1666 C C . SER A 1 211 ? -20.758 -14.119 35.096 1.00 34.72 211 SER A C 1
ATOM 1668 O O . SER A 1 211 ? -20.724 -14.675 34.004 1.00 34.72 211 SER A O 1
ATOM 1670 N N . SER A 1 212 ? -19.678 -13.944 35.865 1.00 31.30 212 SER A N 1
ATOM 1671 C CA . SER A 1 212 ? -18.288 -14.370 35.627 1.00 31.30 212 SER A CA 1
ATOM 1672 C C . SER A 1 212 ? -17.356 -13.417 34.858 1.00 31.30 212 SER A C 1
ATOM 1674 O O . SER A 1 212 ? -16.569 -13.828 34.010 1.00 31.30 212 SER A O 1
ATOM 1676 N N . TYR A 1 213 ? -17.295 -12.147 35.273 1.00 29.53 213 TYR A N 1
ATOM 1677 C CA . TYR A 1 213 ? -16.030 -11.412 35.156 1.00 29.53 213 TYR A CA 1
ATOM 1678 C C . TYR A 1 213 ? -15.025 -11.987 36.162 1.00 29.53 213 TYR A C 1
ATOM 1680 O O . TYR A 1 213 ? -14.959 -11.563 37.314 1.00 29.53 213 TYR A O 1
ATOM 1688 N N . GLN A 1 214 ? -14.230 -12.968 35.731 1.00 33.16 214 GLN A N 1
ATOM 1689 C CA . GLN A 1 214 ? -12.933 -13.186 36.360 1.00 33.16 214 GLN A CA 1
ATOM 1690 C C . GLN A 1 214 ? -12.056 -11.982 36.020 1.00 33.16 214 GLN A C 1
ATOM 1692 O O . GLN A 1 214 ? -11.698 -11.751 34.865 1.00 33.16 214 GLN A O 1
ATOM 1697 N N . SER A 1 215 ? -11.763 -11.197 37.052 1.00 41.88 215 SER A N 1
ATOM 1698 C CA . SER A 1 215 ? -10.836 -10.076 37.046 1.00 41.88 215 SER A CA 1
ATOM 1699 C C . SER A 1 215 ? -9.460 -10.529 36.558 1.00 41.88 215 SER A C 1
ATOM 1701 O O . SER A 1 215 ? -8.649 -11.042 37.329 1.00 41.88 215 SER A O 1
ATOM 1703 N N . PHE A 1 216 ? -9.193 -10.339 35.270 1.00 32.41 216 PHE A N 1
ATOM 1704 C CA . PHE A 1 216 ? -7.837 -10.331 34.750 1.00 32.41 216 PHE A CA 1
ATOM 1705 C C . PHE A 1 216 ? -7.323 -8.896 34.794 1.00 32.41 216 PHE A C 1
ATOM 1707 O O . PHE A 1 216 ? -7.601 -8.085 33.911 1.00 32.41 216 PHE A O 1
ATOM 1714 N N . ASP A 1 217 ? -6.585 -8.607 35.863 1.00 43.41 217 ASP A N 1
ATOM 1715 C CA . ASP A 1 217 ? -5.690 -7.463 35.954 1.00 43.41 217 ASP A CA 1
ATOM 1716 C C . ASP A 1 217 ? -4.639 -7.574 34.837 1.00 43.41 217 ASP A C 1
ATOM 1718 O O . ASP A 1 217 ? -3.716 -8.388 34.880 1.00 43.41 217 ASP A O 1
ATOM 1722 N N . PHE A 1 218 ? -4.834 -6.794 33.778 1.00 35.12 218 PHE A N 1
ATOM 1723 C CA . PHE A 1 218 ? -3.819 -6.531 32.772 1.00 35.12 218 PHE A CA 1
ATOM 1724 C C . PHE A 1 218 ? -3.655 -5.024 32.704 1.00 35.12 218 PHE A C 1
ATOM 1726 O O . PHE A 1 218 ? -4.397 -4.359 31.981 1.00 35.12 218 PHE A O 1
ATOM 1733 N N . GLY A 1 219 ? -2.664 -4.511 33.436 1.00 39.38 219 GLY A N 1
ATOM 1734 C CA . GLY A 1 219 ? -2.182 -3.142 33.306 1.00 39.38 219 GLY A CA 1
ATOM 1735 C C . GLY A 1 219 ? -2.135 -2.727 31.836 1.00 39.38 219 GLY A C 1
ATOM 1736 O O . GLY A 1 219 ? -1.350 -3.235 31.029 1.00 39.38 219 GLY A O 1
ATOM 1737 N N . THR A 1 220 ? -3.047 -1.835 31.475 1.00 41.88 220 THR A N 1
ATOM 1738 C CA . THR A 1 220 ? -3.116 -1.203 30.168 1.00 41.88 220 THR A CA 1
ATOM 1739 C C . THR A 1 220 ? -1.835 -0.401 29.971 1.00 41.88 220 THR A C 1
ATOM 1741 O O . THR A 1 220 ? -1.536 0.446 30.812 1.00 41.88 220 THR A O 1
ATOM 1744 N N . PRO A 1 221 ? -1.062 -0.590 28.888 1.00 43.53 221 PRO A N 1
ATOM 1745 C CA . PRO A 1 221 ? -0.012 0.358 28.570 1.00 43.53 221 PRO A CA 1
ATOM 1746 C C . PRO A 1 221 ? -0.688 1.627 28.045 1.00 43.53 221 PRO A C 1
ATOM 1748 O O . PRO A 1 221 ? -0.921 1.770 26.841 1.00 43.53 221 PRO A O 1
ATOM 1751 N N . GLU A 1 222 ? -1.037 2.532 28.960 1.00 48.03 222 GLU A N 1
ATOM 1752 C CA . GLU A 1 222 ? -1.328 3.916 28.611 1.00 48.03 222 GLU A CA 1
ATOM 1753 C C . GLU A 1 222 ? -0.142 4.477 27.814 1.00 48.03 222 GLU A C 1
ATOM 1755 O O . GLU A 1 222 ? 1.018 4.149 28.096 1.00 48.03 222 GLU A O 1
ATOM 1760 N N . PRO A 1 223 ? -0.389 5.288 26.772 1.00 49.56 223 PRO A N 1
ATOM 1761 C CA . PRO A 1 223 ? 0.700 5.990 26.119 1.00 49.56 223 PRO A CA 1
ATOM 1762 C C . PRO A 1 223 ? 1.429 6.839 27.172 1.00 49.56 223 PRO A C 1
ATOM 1764 O O . PRO A 1 223 ? 0.745 7.566 27.900 1.00 49.56 223 PRO A O 1
ATOM 1767 N N . PRO A 1 224 ? 2.775 6.760 27.256 1.00 59.72 224 PRO A N 1
ATOM 1768 C CA . PRO A 1 224 ? 3.544 7.590 28.172 1.00 59.72 224 PRO A CA 1
ATOM 1769 C C . PRO A 1 224 ? 3.113 9.051 28.084 1.00 59.72 224 PRO A C 1
ATOM 1771 O O . PRO A 1 224 ? 2.798 9.554 27.003 1.00 59.72 224 PRO A O 1
ATOM 1774 N N . GLU A 1 225 ? 3.074 9.716 29.231 1.00 63.72 225 GLU A N 1
ATOM 1775 C CA . GLU A 1 225 ? 2.470 11.040 29.391 1.00 63.72 225 GLU A CA 1
ATOM 1776 C C . GLU A 1 225 ? 3.089 12.094 28.455 1.00 63.72 225 GLU A C 1
ATOM 1778 O O . GLU A 1 225 ? 2.400 12.967 27.939 1.00 63.72 225 GLU A O 1
ATOM 1783 N N . GLU A 1 226 ? 4.364 11.915 28.108 1.00 64.75 226 GLU A N 1
ATOM 1784 C CA . GLU A 1 226 ? 5.117 12.698 27.120 1.00 64.75 226 GLU A CA 1
ATOM 1785 C C . GLU A 1 226 ? 4.529 12.709 25.693 1.00 64.75 226 GLU A C 1
ATOM 1787 O O . GLU A 1 226 ? 4.882 13.573 24.885 1.00 64.75 226 GLU A O 1
ATOM 1792 N N . PHE A 1 227 ? 3.632 11.776 25.360 1.00 58.50 227 PHE A N 1
ATOM 1793 C CA . PHE A 1 227 ? 2.957 11.713 24.058 1.00 58.50 227 PHE A CA 1
ATOM 1794 C C . PHE A 1 227 ? 1.587 12.388 24.047 1.00 58.50 227 PHE A C 1
ATOM 1796 O O . PHE A 1 227 ? 0.999 12.558 22.972 1.00 58.50 227 PHE A O 1
ATOM 1803 N N . LYS A 1 228 ? 1.073 12.770 25.218 1.00 72.12 228 LYS A N 1
ATOM 1804 C CA . LYS A 1 228 ? -0.193 13.482 25.355 1.00 72.12 228 LYS A CA 1
ATOM 1805 C C . LYS A 1 228 ? 0.065 14.988 25.275 1.00 72.12 228 LYS A C 1
ATOM 1807 O O . LYS A 1 228 ? 1.043 15.505 25.803 1.00 72.12 228 LYS A O 1
ATOM 1812 N N . CYS A 1 229 ? -0.807 15.695 24.572 1.00 76.00 229 CYS A N 1
ATOM 1813 C CA . CYS A 1 229 ? -0.840 17.141 24.539 1.00 76.00 229 CYS A CA 1
ATOM 1814 C C . CYS A 1 229 ? -1.181 17.630 25.946 1.00 76.00 229 CYS A C 1
ATOM 1816 O O . CYS A 1 229 ? -2.246 17.275 26.445 1.00 76.00 229 CYS A O 1
ATOM 1818 N N . PRO A 1 230 ? -0.353 18.481 26.563 1.00 83.81 230 PRO A N 1
ATOM 1819 C CA . PRO A 1 230 ? -0.612 18.935 27.928 1.00 83.81 230 PRO A CA 1
ATOM 1820 C C . PRO A 1 230 ? -1.869 19.808 28.087 1.00 83.81 230 PRO A C 1
ATOM 1822 O O . PRO A 1 230 ? -2.331 19.993 29.202 1.00 83.81 230 PRO A O 1
ATOM 1825 N N . ILE A 1 231 ? -2.430 20.338 26.989 1.00 81.19 231 ILE A N 1
ATOM 1826 C CA . ILE A 1 231 ? -3.693 21.099 27.012 1.00 81.19 231 ILE A CA 1
ATOM 1827 C C . ILE A 1 231 ? -4.895 20.151 27.002 1.00 81.19 231 ILE A C 1
ATOM 1829 O O . ILE A 1 231 ? -5.804 20.286 27.810 1.00 81.19 231 ILE A O 1
ATOM 1833 N N . SER A 1 232 ? -4.924 19.193 26.071 1.00 73.69 232 SER A N 1
ATOM 1834 C CA . SER A 1 232 ? -6.101 18.340 25.862 1.00 73.69 232 SER A CA 1
ATOM 1835 C C . SER A 1 232 ? -6.025 16.986 26.559 1.00 73.69 232 SER A C 1
ATOM 1837 O O . SER A 1 232 ? -7.009 16.252 26.563 1.00 73.69 232 SER A O 1
ATOM 1839 N N . MET A 1 233 ? -4.855 16.621 27.090 1.00 74.88 233 MET A N 1
ATOM 1840 C CA . MET A 1 233 ? -4.524 15.292 27.617 1.00 74.88 233 MET A CA 1
ATOM 1841 C C . MET A 1 233 ? -4.735 14.150 26.604 1.00 74.88 233 MET A C 1
ATOM 1843 O O . MET A 1 233 ? -4.800 12.976 26.970 1.00 74.88 233 MET A O 1
ATOM 1847 N N . ARG A 1 234 ? -4.792 14.478 25.304 1.0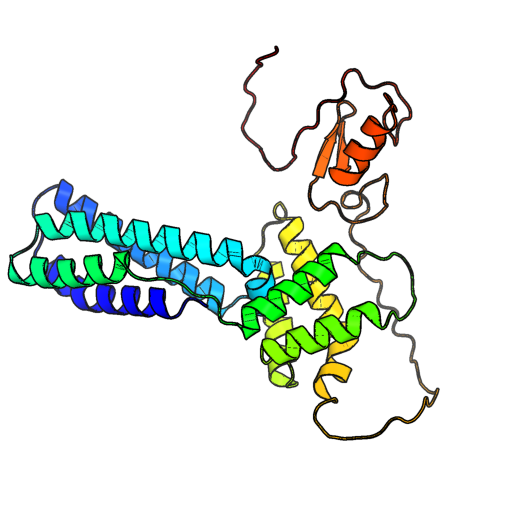0 64.38 234 ARG A N 1
ATOM 1848 C CA . ARG A 1 234 ? -4.947 13.541 24.176 1.00 64.38 234 ARG A CA 1
ATOM 1849 C C . ARG A 1 234 ? -3.635 13.371 23.425 1.00 64.38 234 ARG A C 1
ATOM 1851 O O . ARG A 1 234 ? -2.802 14.264 23.457 1.00 64.38 234 ARG A O 1
ATOM 1858 N N . LEU A 1 235 ? -3.436 12.259 22.718 1.00 63.66 235 LEU A N 1
ATOM 1859 C CA . LEU A 1 235 ? -2.221 12.063 21.913 1.00 63.66 235 LEU A CA 1
ATOM 1860 C C . LEU A 1 235 ? -2.011 13.200 20.903 1.00 63.66 235 LEU A C 1
ATOM 1862 O O . LEU A 1 235 ? -2.951 13.621 20.233 1.00 63.66 235 LEU A O 1
ATOM 1866 N N . MET A 1 236 ? -0.762 13.644 20.771 1.00 67.75 236 MET A N 1
ATOM 1867 C CA . MET A 1 236 ? -0.360 14.627 19.764 1.00 67.75 236 MET A CA 1
ATOM 1868 C C . MET A 1 236 ? -0.171 13.953 18.396 1.00 67.75 236 MET A C 1
ATOM 1870 O O . MET A 1 236 ? 0.723 13.121 18.210 1.00 67.75 236 MET A O 1
ATOM 1874 N N . TYR A 1 237 ? -0.996 14.331 17.429 1.00 60.25 237 TYR A N 1
ATOM 1875 C CA . TYR A 1 237 ? -0.890 14.026 16.010 1.00 60.25 237 TYR A CA 1
ATOM 1876 C C . TYR A 1 237 ? 0.008 15.032 15.294 1.00 60.25 237 TYR A C 1
ATOM 1878 O O . TYR A 1 237 ? 0.919 14.591 14.600 1.00 60.25 237 TYR A O 1
ATOM 1886 N N . GLU A 1 238 ? -0.151 16.344 15.482 1.00 64.19 238 GLU A N 1
ATOM 1887 C CA . GLU A 1 238 ? 0.782 17.359 14.967 1.00 64.19 238 GLU A CA 1
ATOM 1888 C C . GLU A 1 238 ? 1.564 18.009 16.119 1.00 64.19 238 GLU A C 1
ATOM 1890 O O . GLU A 1 238 ? 1.242 19.119 16.542 1.00 64.19 238 GLU A O 1
ATOM 1895 N N . PRO A 1 239 ? 2.601 17.334 16.660 1.00 78.44 239 PRO A N 1
ATOM 1896 C CA . PRO A 1 239 ? 3.391 17.885 17.749 1.00 78.44 239 PRO A CA 1
ATOM 1897 C C . PRO A 1 239 ? 4.160 19.131 17.296 1.00 78.44 239 PRO A C 1
ATOM 1899 O O . PRO A 1 239 ? 5.044 19.071 16.432 1.00 78.44 239 PRO A O 1
ATOM 1902 N N . ILE A 1 240 ? 3.846 20.245 17.939 1.00 79.31 240 ILE A N 1
ATOM 1903 C CA . ILE A 1 240 ? 4.448 21.555 17.751 1.00 79.31 240 ILE A CA 1
ATOM 1904 C C . ILE A 1 240 ? 5.147 21.964 19.039 1.00 79.31 240 ILE A C 1
ATOM 1906 O O . ILE A 1 240 ? 4.585 21.880 20.129 1.00 79.31 240 ILE A O 1
ATOM 1910 N N . ILE A 1 241 ? 6.388 22.410 18.903 1.00 85.31 241 ILE A N 1
ATOM 1911 C CA . ILE A 1 241 ? 7.183 22.968 19.985 1.00 85.31 241 ILE A CA 1
ATOM 1912 C C . ILE A 1 241 ? 6.986 24.484 19.981 1.00 85.31 241 ILE A C 1
ATOM 1914 O O . ILE A 1 241 ? 7.168 25.128 18.945 1.00 85.31 241 ILE A O 1
ATOM 1918 N N . ILE A 1 242 ? 6.624 25.039 21.136 1.00 87.19 242 ILE A N 1
ATOM 1919 C CA . ILE A 1 242 ? 6.567 26.493 21.361 1.00 87.19 242 ILE A CA 1
ATOM 1920 C C . ILE A 1 242 ? 7.882 27.009 21.961 1.00 87.19 242 ILE A C 1
ATOM 1922 O O . ILE A 1 242 ? 8.720 26.212 22.383 1.00 87.19 242 ILE A O 1
ATOM 1926 N N . ALA A 1 243 ? 8.047 28.332 22.073 1.00 84.75 243 ALA A N 1
ATOM 1927 C CA . ALA A 1 243 ? 9.276 28.971 22.568 1.00 84.75 243 ALA A CA 1
ATOM 1928 C C . ALA A 1 243 ? 9.770 28.449 23.935 1.00 84.75 243 ALA A C 1
ATOM 1930 O O . ALA A 1 243 ? 10.971 28.405 24.179 1.00 84.75 243 ALA A O 1
ATOM 1931 N N . SER A 1 244 ? 8.873 27.971 24.807 1.00 84.44 244 SER A N 1
ATOM 1932 C CA . SER A 1 244 ? 9.243 27.355 26.094 1.00 84.44 244 SER A CA 1
ATOM 1933 C C . SER A 1 244 ? 9.865 25.952 25.981 1.00 84.44 244 SER A C 1
ATOM 1935 O O . SER A 1 244 ? 10.173 25.327 26.997 1.00 84.44 244 SER A O 1
ATOM 1937 N N . GLY A 1 245 ? 10.000 25.405 24.769 1.00 83.69 245 GLY A N 1
ATOM 1938 C CA . GLY A 1 245 ? 10.505 24.054 24.513 1.00 83.69 245 GLY A CA 1
ATOM 1939 C C . GLY A 1 245 ? 9.495 22.938 24.803 1.00 83.69 245 GLY A C 1
ATOM 1940 O O . GLY A 1 245 ? 9.818 21.757 24.669 1.00 83.69 245 GLY A O 1
ATOM 1941 N N . LYS A 1 246 ? 8.262 23.278 25.195 1.00 84.00 246 LYS A N 1
ATOM 1942 C CA . LYS A 1 246 ? 7.182 22.314 25.446 1.00 84.00 246 LYS A CA 1
ATOM 1943 C C . LYS A 1 246 ? 6.473 21.945 24.144 1.00 84.00 246 LYS A C 1
ATOM 1945 O O . LYS A 1 246 ? 6.323 22.779 23.256 1.00 84.00 246 LYS A O 1
ATOM 1950 N N . THR A 1 247 ? 6.072 20.678 24.028 1.00 83.94 247 THR A N 1
ATOM 1951 C CA . THR A 1 247 ? 5.383 20.147 22.843 1.00 83.94 247 THR A CA 1
ATOM 1952 C C . THR A 1 247 ? 3.881 20.075 23.099 1.00 83.94 247 THR A C 1
ATOM 1954 O O . THR A 1 247 ? 3.459 19.565 24.134 1.00 83.94 247 THR A O 1
ATOM 1957 N N . PHE A 1 248 ? 3.089 20.554 22.146 1.00 83.38 248 PHE A N 1
ATOM 1958 C CA . PHE A 1 248 ? 1.631 20.509 22.161 1.00 83.38 248 PHE A CA 1
ATOM 1959 C C . PHE A 1 248 ? 1.107 20.002 20.822 1.00 83.38 248 PHE A C 1
ATOM 1961 O O . PHE A 1 248 ? 1.820 19.995 19.826 1.00 83.38 248 PHE A O 1
ATOM 1968 N N . GLU A 1 249 ? -0.154 19.599 20.787 1.00 83.88 249 GLU A N 1
ATOM 1969 C CA . GLU A 1 249 ? -0.869 19.408 19.532 1.00 83.88 249 GLU A CA 1
ATOM 1970 C C . GLU A 1 249 ? -1.149 20.776 18.899 1.00 83.88 249 GLU A C 1
ATOM 1972 O O . GLU A 1 249 ? -1.637 21.674 19.592 1.00 83.88 249 GLU A O 1
ATOM 1977 N N . ARG A 1 250 ? -0.871 20.907 17.597 1.00 83.31 250 ARG A N 1
ATOM 1978 C CA . ARG A 1 250 ? -1.015 22.137 16.810 1.00 83.31 250 ARG A CA 1
ATOM 1979 C C . ARG A 1 250 ? -2.347 22.828 17.067 1.00 83.31 250 ARG A C 1
ATOM 1981 O O . ARG A 1 250 ? -2.360 23.985 17.465 1.00 83.31 250 ARG A O 1
ATOM 1988 N N . PHE A 1 251 ? -3.447 22.103 16.877 1.00 79.81 251 PHE A N 1
ATOM 1989 C CA . PHE A 1 251 ? -4.792 22.665 16.983 1.00 79.81 251 PHE A CA 1
ATOM 1990 C C . PHE A 1 251 ? -5.033 23.339 18.343 1.00 79.81 251 PHE A C 1
ATOM 1992 O O . PHE A 1 251 ? -5.540 24.455 18.413 1.00 79.81 251 PHE A O 1
ATOM 1999 N N . TRP A 1 252 ? -4.628 22.677 19.430 1.00 82.75 252 TRP A N 1
ATOM 2000 C CA . TRP A 1 252 ? -4.885 23.153 20.789 1.00 82.75 252 TRP A CA 1
ATOM 2001 C C . TRP A 1 252 ? -4.012 24.349 21.169 1.00 82.75 252 TRP A C 1
ATOM 2003 O O . TRP A 1 252 ? -4.497 25.267 21.826 1.00 82.75 252 TRP A O 1
ATOM 2013 N N . ILE A 1 253 ? -2.744 24.362 20.750 1.00 88.00 253 ILE A N 1
ATOM 2014 C CA . ILE A 1 253 ? -1.848 25.486 21.046 1.00 88.00 253 ILE A CA 1
ATOM 2015 C C . ILE A 1 253 ? -2.118 26.704 20.157 1.00 88.00 253 ILE A C 1
ATOM 2017 O O . ILE A 1 253 ? -2.019 27.832 20.630 1.00 88.00 253 ILE A O 1
ATOM 2021 N N . GLU A 1 254 ? -2.523 26.495 18.902 1.00 82.50 254 GLU A N 1
ATOM 2022 C CA . GLU A 1 254 ? -2.985 27.577 18.025 1.00 82.50 254 GLU A CA 1
ATOM 2023 C C . GLU A 1 254 ? -4.256 28.219 18.584 1.00 82.50 254 GLU A C 1
ATOM 2025 O O . GLU A 1 254 ? -4.333 29.442 18.662 1.00 82.50 254 GLU A O 1
ATOM 2030 N N . ASN A 1 255 ? -5.221 27.416 19.047 1.00 82.88 255 ASN A N 1
ATOM 2031 C CA . ASN A 1 255 ? -6.431 27.944 19.676 1.00 82.88 255 ASN A CA 1
ATOM 2032 C C . ASN A 1 255 ? -6.114 28.753 20.946 1.00 82.88 255 ASN A C 1
ATOM 2034 O O . ASN A 1 255 ? -6.622 29.858 21.105 1.00 82.88 255 ASN A O 1
ATOM 2038 N N . TRP A 1 256 ? -5.212 28.253 21.797 1.00 84.44 256 TRP A N 1
ATOM 2039 C CA . TRP A 1 256 ? -4.756 28.966 22.994 1.00 84.44 256 TRP A CA 1
ATOM 2040 C C . TRP A 1 256 ? -4.185 30.357 22.671 1.00 84.44 256 TRP A C 1
ATOM 2042 O O . TRP A 1 256 ? -4.517 31.327 23.350 1.00 84.44 256 TRP A O 1
ATOM 2052 N N . PHE A 1 257 ? -3.373 30.485 21.616 1.00 86.81 257 PHE A N 1
ATOM 2053 C CA . PHE A 1 257 ? -2.832 31.781 21.184 1.00 86.81 257 PHE A CA 1
ATOM 2054 C C . PHE A 1 257 ? -3.878 32.672 20.504 1.00 86.81 257 PHE A C 1
ATOM 2056 O O . PHE A 1 257 ? -3.874 33.883 20.719 1.00 86.81 257 PHE A O 1
ATOM 2063 N N . ASN A 1 258 ? -4.806 32.093 19.739 1.00 82.75 258 ASN A N 1
ATOM 2064 C CA . ASN A 1 258 ? -5.903 32.834 19.106 1.00 82.75 258 ASN A CA 1
ATOM 2065 C C . ASN A 1 258 ? -6.878 33.443 20.128 1.00 82.75 258 ASN A C 1
ATOM 2067 O O . ASN A 1 258 ? -7.491 34.470 19.850 1.00 82.75 258 ASN A O 1
ATOM 2071 N N . GLU A 1 259 ? -6.985 32.854 21.321 1.00 85.31 259 GLU A N 1
ATOM 2072 C CA . GLU A 1 259 ? -7.727 33.405 22.465 1.00 85.31 259 GLU A CA 1
ATOM 2073 C C . GLU A 1 259 ? -7.002 34.581 23.155 1.00 85.31 259 GLU A C 1
ATOM 2075 O O . GLU A 1 259 ? -7.509 35.141 24.124 1.00 85.31 259 GLU A O 1
ATOM 2080 N N . GLY A 1 260 ? -5.832 34.991 22.650 1.00 83.38 260 GLY A N 1
ATOM 2081 C CA . GLY A 1 260 ? -5.055 36.127 23.155 1.00 83.38 260 GLY A CA 1
ATOM 2082 C C . GLY A 1 260 ? -4.069 35.774 24.270 1.00 83.38 260 GLY A C 1
ATOM 2083 O O . GLY A 1 260 ? -3.488 36.672 24.880 1.00 83.38 260 GLY A O 1
ATOM 2084 N N . ASN A 1 261 ? -3.853 34.485 24.554 1.00 87.06 261 ASN A N 1
ATOM 2085 C CA . ASN A 1 261 ? -2.905 34.069 25.584 1.00 87.06 261 ASN A CA 1
ATOM 2086 C C . ASN A 1 261 ? -1.458 34.142 25.068 1.00 87.06 261 ASN A C 1
ATOM 2088 O O . ASN A 1 261 ? -1.078 33.424 24.149 1.00 87.06 261 ASN A O 1
ATOM 2092 N N . GLU A 1 262 ? -0.610 34.948 25.713 1.00 89.06 262 GLU A N 1
ATOM 2093 C CA . GLU A 1 262 ? 0.826 35.069 25.379 1.00 89.06 262 GLU A CA 1
ATOM 2094 C C . GLU A 1 262 ? 1.741 34.207 26.274 1.00 89.06 262 GLU A C 1
ATOM 2096 O O . GLU A 1 262 ? 2.964 34.376 26.310 1.00 89.06 262 GLU A O 1
ATOM 2101 N N . THR A 1 263 ? 1.158 33.304 27.061 1.00 86.88 263 THR A N 1
ATOM 2102 C CA . THR A 1 263 ? 1.862 32.504 28.068 1.00 86.88 263 THR A CA 1
ATOM 2103 C C . THR A 1 263 ? 1.904 31.027 27.695 1.00 86.88 263 THR A C 1
ATOM 2105 O O . THR A 1 263 ? 1.066 30.508 26.957 1.00 86.88 263 THR A O 1
ATOM 2108 N N . CYS A 1 264 ? 2.903 30.322 28.220 1.00 88.06 264 CYS A N 1
ATOM 2109 C CA . CYS A 1 264 ? 2.994 28.872 28.127 1.00 88.06 264 CYS A CA 1
ATOM 2110 C C . CYS A 1 264 ? 1.852 28.216 28.932 1.00 88.06 264 CYS A C 1
ATOM 2112 O O . CYS A 1 264 ? 1.775 28.464 30.136 1.00 88.06 264 CYS A O 1
ATOM 2114 N N . PRO A 1 265 ? 1.049 27.307 28.347 1.00 86.75 265 PRO A N 1
ATOM 2115 C CA . PRO A 1 265 ? -0.050 26.638 29.057 1.00 86.75 265 PRO A CA 1
ATOM 2116 C C . PRO A 1 265 ? 0.369 25.815 30.285 1.00 86.75 265 PRO A C 1
ATOM 2118 O O . PRO A 1 265 ? -0.459 25.534 31.140 1.00 86.75 265 PRO A O 1
ATOM 2121 N N . ILE A 1 266 ? 1.641 25.400 30.361 1.00 85.44 266 ILE A N 1
ATOM 2122 C CA . ILE A 1 266 ? 2.164 24.547 31.445 1.00 85.44 266 ILE A CA 1
ATOM 2123 C C . ILE A 1 266 ? 2.906 25.368 32.495 1.00 85.44 266 ILE A C 1
ATOM 2125 O O . ILE A 1 266 ? 2.727 25.174 33.689 1.00 85.44 266 ILE A O 1
ATOM 2129 N N . THR A 1 267 ? 3.821 26.236 32.056 1.00 85.31 267 THR A N 1
ATOM 2130 C CA . THR A 1 267 ? 4.681 26.986 32.984 1.00 85.31 267 THR A CA 1
ATOM 2131 C C . THR A 1 267 ? 4.061 28.313 33.397 1.00 85.31 267 THR A C 1
ATOM 2133 O O . THR A 1 267 ? 4.587 28.964 34.291 1.00 85.31 267 THR A O 1
ATOM 2136 N N . HIS A 1 268 ? 2.993 28.741 32.716 1.00 85.94 268 HIS A N 1
ATOM 2137 C CA . HIS A 1 268 ? 2.335 30.039 32.875 1.00 85.94 268 HIS A CA 1
ATOM 2138 C C . HIS A 1 268 ? 3.265 31.251 32.696 1.00 85.94 268 HIS A C 1
ATOM 2140 O O . HIS A 1 268 ? 2.880 32.386 32.962 1.00 85.94 268 HIS A O 1
ATOM 2146 N N . MET A 1 269 ? 4.483 31.034 32.195 1.00 85.31 269 MET A N 1
ATOM 2147 C CA . MET A 1 269 ? 5.440 32.094 31.899 1.00 85.31 269 MET A CA 1
ATOM 2148 C C . MET A 1 269 ? 5.139 32.712 30.537 1.00 85.31 269 MET A C 1
ATOM 2150 O O . MET A 1 269 ? 4.760 32.000 29.602 1.00 85.31 269 MET A O 1
ATOM 2154 N N . LYS A 1 270 ? 5.348 34.027 30.418 1.00 87.12 270 LYS A N 1
ATOM 2155 C CA . LYS A 1 270 ? 5.252 34.741 29.143 1.00 87.12 270 LYS A CA 1
ATOM 2156 C C . LYS A 1 270 ? 6.268 34.176 28.149 1.00 87.12 270 LYS A C 1
ATOM 2158 O O . LYS A 1 270 ? 7.417 33.933 28.513 1.00 87.12 270 LYS A O 1
ATOM 2163 N N . LEU A 1 271 ? 5.821 33.923 26.925 1.00 85.19 271 LEU A N 1
ATOM 2164 C CA . LEU A 1 271 ? 6.670 33.422 25.849 1.00 85.19 271 LEU A CA 1
ATOM 2165 C C . LEU A 1 271 ? 7.391 34.588 25.171 1.00 85.19 271 LEU A C 1
ATOM 2167 O O . LEU A 1 271 ? 6.790 35.634 24.938 1.00 85.19 271 LEU A O 1
ATOM 2171 N N . ASP A 1 272 ? 8.655 34.382 24.798 1.00 79.88 272 ASP A N 1
ATOM 2172 C CA . ASP A 1 272 ? 9.429 35.383 24.050 1.00 79.88 272 ASP A CA 1
ATOM 2173 C C . ASP A 1 272 ? 8.830 35.653 22.659 1.00 79.88 272 ASP A C 1
ATOM 2175 O O . ASP A 1 272 ? 8.965 36.745 22.113 1.00 79.88 272 ASP A O 1
ATOM 2179 N N . HIS A 1 273 ? 8.190 34.639 22.069 1.00 81.75 273 HIS A N 1
ATOM 2180 C CA . HIS A 1 273 ? 7.491 34.701 20.787 1.00 81.75 273 HIS A CA 1
ATOM 2181 C C . HIS A 1 273 ? 6.485 33.545 20.656 1.00 81.75 273 HIS A C 1
ATOM 2183 O O . HIS A 1 273 ? 6.624 32.506 21.303 1.00 81.75 273 HIS A O 1
ATOM 2189 N N . LEU A 1 274 ? 5.494 33.702 19.773 1.00 82.19 274 LEU A N 1
ATOM 2190 C CA . LEU A 1 274 ? 4.416 32.723 19.542 1.00 82.19 274 LEU A CA 1
ATOM 2191 C C . LEU A 1 274 ? 4.685 31.776 18.356 1.00 82.19 274 LEU A C 1
ATOM 2193 O O . LEU A 1 274 ? 3.768 31.160 17.817 1.00 82.19 274 LEU A O 1
ATOM 2197 N N . SER A 1 275 ? 5.941 31.657 17.921 1.00 80.38 275 SER A N 1
ATOM 2198 C CA . SER A 1 275 ? 6.311 30.799 16.789 1.00 80.38 275 SER A CA 1
ATOM 2199 C C . SER A 1 275 ? 6.125 29.314 17.108 1.00 80.38 275 SER A C 1
ATOM 2201 O O . SER A 1 275 ? 6.450 28.835 18.196 1.00 80.38 275 SER A O 1
ATOM 2203 N N . LEU A 1 276 ? 5.651 28.575 16.107 1.00 79.12 276 LEU A N 1
ATOM 2204 C CA . LEU A 1 276 ? 5.318 27.157 16.188 1.00 79.12 276 LEU A CA 1
ATOM 2205 C C . LEU A 1 276 ? 6.313 26.327 15.371 1.00 79.12 276 LEU A C 1
ATOM 2207 O O . LEU A 1 276 ? 6.327 26.399 14.142 1.00 79.12 276 LEU A O 1
ATOM 2211 N N . THR A 1 277 ? 7.132 25.510 16.037 1.00 75.56 277 THR A N 1
ATOM 2212 C CA . THR A 1 277 ? 8.137 24.665 15.366 1.00 75.56 277 THR A CA 1
ATOM 2213 C C . THR A 1 277 ? 7.663 23.216 15.282 1.00 75.56 277 THR A C 1
ATOM 2215 O O . THR A 1 277 ? 7.435 22.567 16.300 1.00 75.56 277 THR A O 1
ATOM 2218 N N . SER A 1 278 ? 7.524 22.677 14.067 1.00 70.62 278 SER A N 1
ATOM 2219 C CA . SER A 1 278 ? 7.129 21.275 13.857 1.00 70.62 278 SER A CA 1
ATOM 2220 C C . SER A 1 278 ? 8.241 20.308 14.253 1.00 70.62 278 SER A C 1
ATOM 2222 O O . SER A 1 278 ? 9.372 20.423 13.782 1.00 70.62 278 SER A O 1
ATOM 2224 N N . LYS A 1 279 ? 7.905 19.286 15.050 1.00 56.47 279 LYS A N 1
ATOM 2225 C CA . LYS A 1 279 ? 8.849 18.233 15.469 1.00 56.47 279 LYS A CA 1
ATOM 2226 C C . LYS A 1 279 ? 9.224 17.259 14.334 1.00 56.47 279 LYS A C 1
ATOM 2228 O O . LYS A 1 279 ? 10.072 16.394 14.522 1.00 56.47 279 LYS A O 1
ATOM 2233 N N . LEU A 1 280 ? 8.596 17.374 13.157 1.00 44.19 280 LEU A N 1
ATOM 2234 C CA . LEU A 1 280 ? 8.810 16.489 11.999 1.00 44.19 280 LEU A CA 1
ATOM 2235 C C . LEU A 1 280 ? 10.020 16.848 11.119 1.00 44.19 280 LEU A C 1
ATOM 2237 O O . LEU A 1 280 ? 10.307 16.101 10.184 1.00 44.19 280 LEU A O 1
ATOM 2241 N N . CYS A 1 281 ? 10.758 17.915 11.423 1.00 33.38 281 CYS A N 1
ATOM 2242 C CA . CYS A 1 281 ? 11.949 18.297 10.666 1.00 33.38 281 CYS A CA 1
ATOM 2243 C C . CYS A 1 281 ? 13.186 18.348 11.569 1.00 33.38 281 CYS A C 1
ATOM 2245 O O . CYS A 1 281 ? 13.496 19.385 12.143 1.00 33.38 281 CYS A O 1
ATOM 2247 N N . ASN A 1 282 ? 13.937 17.245 11.632 1.00 33.03 282 ASN A N 1
ATOM 2248 C CA . ASN A 1 282 ? 15.383 17.346 11.815 1.00 33.03 282 ASN A CA 1
ATOM 2249 C C . ASN A 1 282 ? 15.991 17.640 10.436 1.00 33.03 282 ASN A C 1
ATOM 2251 O O . ASN A 1 282 ? 16.436 16.725 9.745 1.00 33.03 282 ASN A O 1
ATOM 2255 N N . GLU A 1 283 ? 15.998 18.905 10.032 1.00 33.09 283 GLU A N 1
ATOM 2256 C CA . GLU A 1 283 ? 17.150 19.414 9.289 1.00 33.09 283 GLU A CA 1
ATOM 2257 C C . GLU A 1 283 ? 18.055 20.103 10.315 1.00 33.09 283 GLU A C 1
ATOM 2259 O O . GLU A 1 283 ? 17.572 20.740 11.251 1.00 33.09 283 GLU A O 1
ATOM 2264 N N . GLY A 1 284 ? 19.365 19.873 10.203 1.00 29.20 284 GLY A N 1
ATOM 2265 C CA . GLY A 1 284 ? 20.375 20.444 11.093 1.00 29.20 284 GLY A CA 1
ATOM 2266 C C . GLY A 1 284 ? 20.359 21.980 11.120 1.00 29.20 284 GLY A C 1
ATOM 2267 O O . GLY A 1 284 ? 19.606 22.619 10.386 1.00 29.20 284 GLY A O 1
ATOM 2268 N N . PRO A 1 285 ? 21.187 22.601 11.975 1.00 35.31 285 PRO A N 1
ATOM 2269 C CA . PRO A 1 285 ? 21.053 24.004 12.323 1.00 35.31 285 PRO A CA 1
ATOM 2270 C C . PRO A 1 285 ? 21.406 24.879 11.120 1.00 35.31 285 PRO A C 1
ATOM 2272 O O . PRO A 1 285 ? 22.578 25.063 10.803 1.00 35.31 285 PRO A O 1
ATOM 2275 N N . HIS A 1 286 ? 20.397 25.468 10.482 1.00 29.06 286 HIS A N 1
ATOM 2276 C CA . HIS A 1 286 ? 20.597 26.620 9.617 1.00 29.06 286 HIS A CA 1
ATOM 2277 C C . HIS A 1 286 ? 19.798 27.818 10.125 1.00 29.06 286 HIS A C 1
ATOM 2279 O O . HIS A 1 286 ? 18.577 27.835 10.244 1.00 29.06 286 HIS A O 1
ATOM 2285 N N . ILE A 1 287 ? 20.604 28.806 10.481 1.00 30.33 287 ILE A N 1
ATOM 2286 C CA . ILE A 1 287 ? 20.334 30.172 10.888 1.00 30.33 287 ILE A CA 1
ATOM 2287 C C . ILE A 1 287 ? 19.343 30.874 9.932 1.00 30.33 287 ILE A C 1
ATOM 2289 O O . ILE A 1 287 ? 19.559 30.871 8.727 1.00 30.33 287 ILE A O 1
ATOM 2293 N N . LYS A 1 288 ? 18.325 31.507 10.545 1.00 30.17 288 LYS A N 1
ATOM 2294 C CA . LYS A 1 288 ? 17.526 32.711 10.191 1.00 30.17 288 LYS A CA 1
ATOM 2295 C C . LYS A 1 288 ? 17.125 32.978 8.729 1.00 30.17 288 LYS A C 1
ATOM 2297 O O . LYS A 1 288 ? 17.994 33.198 7.900 1.00 30.17 288 LYS A O 1
ATOM 2302 N N . VAL A 1 289 ? 15.843 33.328 8.535 1.00 26.91 289 VAL A N 1
ATOM 2303 C CA . VAL A 1 289 ? 15.453 34.674 8.052 1.00 26.91 289 VAL A CA 1
ATOM 2304 C C . VAL A 1 289 ? 14.203 35.147 8.809 1.00 26.91 289 VAL A C 1
ATOM 2306 O O . VAL A 1 289 ? 13.213 34.428 8.905 1.00 26.91 289 VAL A O 1
ATOM 2309 N N . VAL A 1 290 ? 14.315 36.349 9.370 1.00 32.19 290 VAL A N 1
ATOM 2310 C CA . VAL A 1 290 ? 13.262 37.181 9.967 1.00 32.19 290 VAL A CA 1
ATOM 2311 C C . VAL A 1 290 ? 12.701 38.067 8.850 1.00 32.19 290 VAL A C 1
ATOM 2313 O O . VAL A 1 290 ? 13.496 38.580 8.061 1.00 32.19 290 VAL A O 1
ATOM 2316 N N . PHE A 1 291 ? 11.383 38.260 8.800 1.00 36.03 291 PHE A N 1
ATOM 2317 C CA . PHE A 1 291 ? 10.799 39.499 8.279 1.00 36.03 291 PHE A CA 1
ATOM 2318 C C . PHE A 1 291 ? 10.334 40.328 9.469 1.00 36.03 291 PHE A C 1
ATOM 2320 O O . PHE A 1 291 ? 9.779 39.707 10.406 1.00 36.03 291 PHE A O 1
#

Foldseek 3Di:
DQVVLVVLLVLVVVCLVVLVVQPLVDPLSVVLNVQLVVLSVLVVVLVVCVVLAFLLLCLQCVVVNQVSSVVSLVSNLVSLVSSLVRGDPVSVVSSVVSSVCSVPDDDDDDPLSNLLNVLLNCLVVVDPDDDDDDDPSLAVSVLSSCVSSVCQAPVSLVSNLVSLVVVLVVDDPVPPLSNVSSVVVNVSSVPCVVVSNPVVPDDDDDDDDDDDPPDDDDPDPDPPQLQAAPQPRHGAPFWWAFQVRRTHRPVRLVVCVVVVDQADPPPRHGGPDGDTHTPPDPDDDDDDDDD